Protein AF-A0A073B1Y8-F1 (afdb_monomer)

Nearest PDB structures (foldseek):
  7usb-assembly1_A  TM=4.438E-01  e=2.303E+00  unidentified human coronavirus
  2v42-assembly1_B  TM=2.911E-01  e=6.602E-01  Escherichia coli BL21(DE3)
  6ptv-assembly2_C  TM=2.992E-01  e=3.101E+00  Rickettsia rickettsii str. 'Sheila Smith'
  3x29-assembly1_A  TM=3.451E-01  e=6.721E+00  Mus musculus

Structure (mmCIF, N/CA/C/O backbone):
data_AF-A0A073B1Y8-F1
#
_entry.id   AF-A0A073B1Y8-F1
#
loop_
_atom_site.group_PDB
_atom_site.id
_atom_site.type_symbol
_atom_site.label_atom_id
_atom_site.label_alt_id
_atom_site.label_comp_id
_atom_site.label_asym_id
_atom_site.label_entity_id
_atom_site.label_seq_id
_atom_site.pdbx_PDB_ins_code
_atom_site.Cartn_x
_atom_site.Cartn_y
_atom_site.Cartn_z
_atom_site.occupancy
_atom_site.B_iso_or_equiv
_atom_site.auth_seq_id
_atom_site.auth_comp_id
_atom_site.auth_asym_id
_atom_site.auth_atom_id
_atom_site.pdbx_PDB_model_num
ATOM 1 N N . MET A 1 1 ? -9.601 15.817 -0.295 1.00 40.78 1 MET A N 1
ATOM 2 C CA . MET A 1 1 ? -9.797 14.439 0.207 1.00 40.78 1 MET A CA 1
ATOM 3 C C . MET A 1 1 ? -10.051 14.514 1.703 1.00 40.78 1 MET A C 1
ATOM 5 O O . MET A 1 1 ? -9.107 14.763 2.439 1.00 40.78 1 MET A O 1
ATOM 9 N N . ASN A 1 2 ? -11.305 14.369 2.141 1.00 38.00 2 ASN A N 1
ATOM 10 C CA . ASN A 1 2 ? -11.603 14.225 3.566 1.00 38.00 2 ASN A CA 1
ATOM 11 C C . ASN A 1 2 ? -11.191 12.808 3.968 1.00 38.00 2 ASN A C 1
ATOM 13 O O . ASN A 1 2 ? -11.681 11.836 3.384 1.00 38.00 2 ASN A O 1
ATOM 17 N N . LEU A 1 3 ? -10.233 12.693 4.888 1.00 44.06 3 LEU A N 1
ATOM 18 C CA . LEU A 1 3 ? -9.946 11.419 5.538 1.00 44.06 3 LEU A CA 1
ATOM 19 C C . LEU A 1 3 ? -11.230 10.942 6.234 1.00 44.06 3 LEU A C 1
ATOM 21 O O . LEU A 1 3 ? -11.983 11.776 6.745 1.00 44.06 3 LEU A O 1
ATOM 25 N N . PRO A 1 4 ? -11.515 9.630 6.254 1.00 45.62 4 PRO A N 1
ATOM 26 C CA . PRO A 1 4 ? -12.564 9.118 7.116 1.00 45.62 4 PRO A CA 1
ATOM 27 C C . PRO A 1 4 ? -12.260 9.563 8.550 1.00 45.62 4 PRO A C 1
ATOM 29 O O . PRO A 1 4 ? -11.145 9.362 9.032 1.00 45.62 4 PRO A O 1
ATOM 32 N N . THR A 1 5 ? -13.251 10.135 9.233 1.00 48.06 5 THR A N 1
ATOM 33 C CA . THR A 1 5 ? -13.193 10.587 10.636 1.00 48.06 5 THR A CA 1
ATOM 34 C C . THR A 1 5 ? -12.618 9.523 11.588 1.00 48.06 5 THR A C 1
ATOM 36 O O . THR A 1 5 ? -12.089 9.849 12.644 1.00 48.06 5 THR A O 1
ATOM 39 N N . SER A 1 6 ? -12.644 8.252 11.180 1.00 50.28 6 SER A N 1
ATOM 40 C CA . SER A 1 6 ? -12.064 7.102 11.875 1.00 50.28 6 SER A CA 1
ATOM 41 C C . SER A 1 6 ? -10.541 7.163 12.070 1.00 50.28 6 SER A C 1
ATOM 43 O O . SER A 1 6 ? -10.060 6.616 13.052 1.00 50.28 6 SER A O 1
ATOM 45 N N . ILE A 1 7 ? -9.776 7.847 11.204 1.00 52.19 7 ILE A N 1
ATOM 46 C CA . ILE A 1 7 ? -8.311 7.979 11.379 1.00 52.19 7 ILE A CA 1
ATOM 47 C C . ILE A 1 7 ? -7.966 9.054 12.419 1.00 52.19 7 ILE A C 1
ATOM 49 O O . ILE A 1 7 ? -6.989 8.915 13.146 1.00 52.19 7 ILE A O 1
ATOM 53 N N . ALA A 1 8 ? -8.793 10.096 12.553 1.00 50.09 8 ALA A N 1
ATOM 54 C CA . ALA A 1 8 ? -8.543 11.187 13.498 1.00 50.09 8 ALA A CA 1
ATOM 55 C C . ALA A 1 8 ? -8.573 10.728 14.968 1.00 50.09 8 ALA A C 1
ATOM 57 O O . ALA A 1 8 ? -7.912 11.322 15.808 1.00 50.09 8 ALA A O 1
ATOM 58 N N . ARG A 1 9 ? -9.291 9.639 15.277 1.00 53.00 9 ARG A N 1
ATOM 59 C CA . ARG A 1 9 ? -9.343 9.046 16.626 1.00 53.00 9 ARG A CA 1
ATOM 60 C C . ARG A 1 9 ? -8.094 8.258 17.016 1.00 53.00 9 ARG A C 1
ATOM 62 O O . ARG A 1 9 ? -8.016 7.789 18.145 1.00 53.00 9 ARG A O 1
ATOM 69 N N . LEU A 1 10 ? -7.158 8.083 16.089 1.00 53.22 10 LEU A N 1
ATOM 70 C CA . LEU A 1 10 ? -5.921 7.364 16.342 1.00 53.22 10 LEU A CA 1
ATOM 71 C C . LEU A 1 10 ? -4.815 8.321 16.836 1.00 53.22 10 LEU A C 1
ATOM 73 O O . LEU A 1 10 ? -3.928 7.873 17.530 1.00 53.22 10 LEU A O 1
ATOM 77 N N . ALA A 1 11 ? -4.860 9.629 16.579 1.00 56.31 11 ALA A N 1
ATOM 78 C CA . ALA A 1 11 ? -3.706 10.514 16.788 1.00 56.31 11 ALA 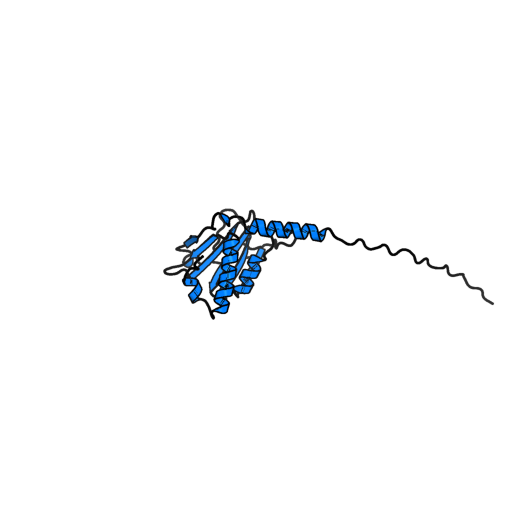A CA 1
ATOM 79 C C . ALA A 1 11 ? -3.294 10.775 18.263 1.00 56.31 11 ALA A C 1
ATOM 81 O O . ALA A 1 11 ? -4.168 11.046 19.089 1.00 56.31 11 ALA A O 1
ATOM 82 N N . PRO A 1 12 ? -1.979 10.790 18.577 1.00 56.22 12 PRO A N 1
ATOM 83 C CA . PRO A 1 12 ? -1.450 11.232 19.869 1.00 56.22 12 PRO A CA 1
ATOM 84 C C . PRO A 1 12 ? -1.328 12.770 20.006 1.00 56.22 12 PRO A C 1
ATOM 86 O O . PRO A 1 12 ? -1.436 13.263 21.127 1.00 56.22 12 PRO A O 1
ATOM 89 N N . ASP A 1 13 ? -1.169 13.527 18.904 1.00 65.38 13 ASP A N 1
ATOM 90 C CA . ASP A 1 13 ? -1.211 15.005 18.842 1.00 65.38 13 ASP A CA 1
ATOM 91 C C . ASP A 1 13 ? -1.537 15.555 17.418 1.00 65.38 13 ASP A C 1
ATOM 93 O O . ASP A 1 13 ? -1.618 14.803 16.438 1.00 65.38 13 ASP A O 1
ATOM 97 N N . ASP A 1 14 ? -1.776 16.873 17.300 1.00 68.38 14 ASP A N 1
ATOM 98 C CA . ASP A 1 14 ? -2.214 17.552 16.058 1.00 68.38 14 ASP A CA 1
ATOM 99 C C . ASP A 1 14 ? -1.130 17.612 14.957 1.00 68.38 14 ASP A C 1
ATOM 101 O O . ASP A 1 14 ? -1.442 17.619 13.756 1.00 68.38 14 ASP A O 1
ATOM 105 N N . GLU A 1 15 ? 0.150 17.647 15.337 1.00 72.50 15 GLU A N 1
ATOM 106 C CA . GLU A 1 15 ? 1.273 17.707 14.393 1.00 72.50 15 GLU A CA 1
ATOM 107 C C . GLU A 1 15 ? 1.480 16.351 13.710 1.00 72.50 15 GLU A C 1
ATOM 109 O O . GLU A 1 15 ? 1.534 16.277 12.475 1.00 72.50 15 GLU A O 1
ATOM 114 N N . TRP A 1 16 ? 1.469 15.263 14.489 1.00 72.94 16 TRP A N 1
ATOM 115 C CA . TRP A 1 16 ? 1.485 13.900 13.966 1.00 72.94 16 TRP A CA 1
ATOM 116 C C . TRP A 1 16 ? 0.342 13.673 12.976 1.00 72.94 16 TRP A C 1
ATOM 118 O O . TRP A 1 16 ? 0.550 13.166 11.865 1.00 72.94 16 TRP A O 1
ATOM 128 N N . LEU A 1 17 ? -0.871 14.111 13.340 1.00 77.06 17 LEU A N 1
ATOM 129 C CA . LEU A 1 17 ? -2.049 13.952 12.494 1.00 77.06 17 LEU A CA 1
ATOM 130 C C . LEU A 1 17 ? -1.867 14.679 11.1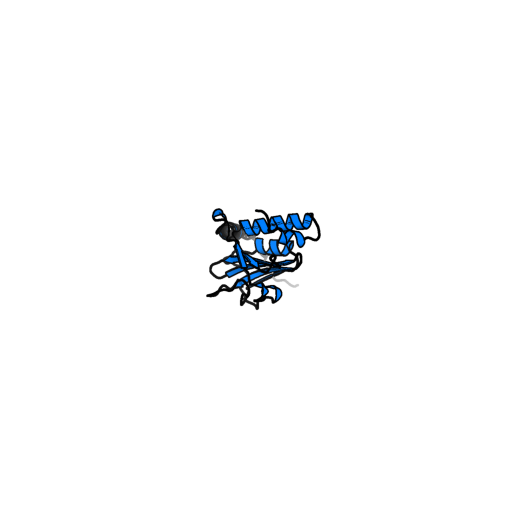58 1.00 77.06 17 LEU A C 1
ATOM 132 O O . LEU A 1 17 ? -2.249 14.142 10.116 1.00 77.06 17 LEU A O 1
ATOM 136 N N . THR A 1 18 ? -1.246 15.858 11.161 1.00 84.44 18 THR A N 1
ATOM 137 C CA . THR A 1 18 ? -0.977 16.647 9.952 1.00 84.44 18 THR A CA 1
ATOM 138 C C . THR A 1 18 ? 0.032 15.958 9.030 1.00 84.44 18 THR A C 1
ATOM 140 O O . THR A 1 18 ? -0.209 15.848 7.817 1.00 84.44 18 THR A O 1
ATOM 143 N N . THR A 1 19 ? 1.127 15.434 9.582 1.00 88.06 19 THR A N 1
ATOM 144 C CA . THR A 1 19 ? 2.177 14.752 8.810 1.00 88.06 19 THR A CA 1
ATOM 145 C C . THR A 1 19 ? 1.674 13.445 8.205 1.00 88.06 19 THR A C 1
ATOM 147 O O . THR A 1 19 ? 1.757 13.248 6.989 1.00 88.06 19 THR A O 1
ATOM 150 N N . VAL A 1 20 ? 1.050 12.581 9.008 1.00 87.94 20 VAL A N 1
ATOM 151 C CA . VAL A 1 20 ? 0.493 11.303 8.535 1.00 87.94 20 VAL A CA 1
ATOM 152 C C . VAL A 1 20 ? -0.628 11.527 7.519 1.00 87.94 20 VAL A C 1
ATOM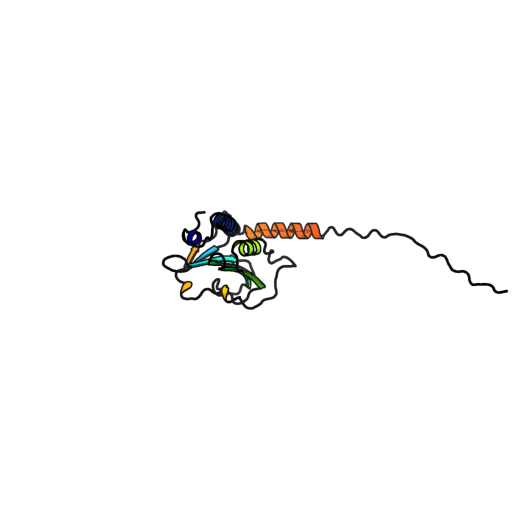 154 O O . VAL A 1 20 ? -0.689 10.838 6.499 1.00 87.94 20 VAL A O 1
ATOM 157 N N . THR A 1 21 ? -1.473 12.540 7.726 1.00 89.50 21 THR A N 1
ATOM 158 C CA . THR A 1 21 ? -2.503 12.941 6.753 1.00 89.50 21 THR A CA 1
ATOM 159 C C . THR A 1 21 ? -1.899 13.335 5.409 1.00 89.50 21 THR A C 1
ATOM 161 O O . THR A 1 21 ? -2.438 12.987 4.354 1.00 89.50 21 THR A O 1
ATOM 164 N N . THR A 1 22 ? -0.786 14.066 5.431 1.00 93.69 22 THR A N 1
ATOM 165 C CA . THR A 1 22 ? -0.088 14.493 4.216 1.00 93.69 22 THR A CA 1
ATOM 166 C C . THR A 1 22 ? 0.494 13.294 3.475 1.00 93.69 22 THR A C 1
ATOM 168 O O . THR A 1 22 ? 0.216 13.125 2.289 1.00 93.69 22 THR A O 1
ATOM 171 N N . LEU A 1 23 ? 1.173 12.392 4.183 1.00 95.88 23 LEU A N 1
ATOM 172 C CA . LEU A 1 23 ? 1.738 11.172 3.602 1.00 95.88 23 LEU A CA 1
ATOM 173 C C . LEU A 1 23 ? 0.658 10.226 3.049 1.00 95.88 23 LEU A C 1
ATOM 175 O O . LEU A 1 23 ? 0.801 9.684 1.956 1.00 95.88 23 LEU A O 1
ATOM 179 N N . LEU A 1 24 ? -0.478 10.069 3.732 1.00 94.19 24 LEU A N 1
ATOM 180 C CA . LEU A 1 24 ? -1.606 9.286 3.210 1.00 94.19 24 LEU A CA 1
ATOM 181 C C . LEU A 1 24 ? -2.214 9.903 1.946 1.00 94.19 24 LEU A C 1
ATOM 183 O O . LEU A 1 24 ? -2.662 9.182 1.051 1.00 94.19 24 LEU A O 1
ATOM 187 N N . ARG A 1 25 ? -2.219 11.237 1.843 1.00 94.62 25 ARG A N 1
ATOM 188 C CA . ARG A 1 25 ? -2.627 11.929 0.617 1.00 94.62 25 ARG A CA 1
ATOM 189 C C . ARG A 1 25 ? -1.643 11.661 -0.518 1.00 94.62 25 ARG A C 1
ATOM 191 O O . ARG A 1 25 ? -2.085 11.510 -1.653 1.00 94.62 25 ARG A O 1
ATOM 198 N N . GLU A 1 26 ? -0.348 11.567 -0.232 1.00 97.12 26 GLU A N 1
ATOM 199 C CA . GLU A 1 26 ? 0.664 11.157 -1.212 1.00 97.12 26 G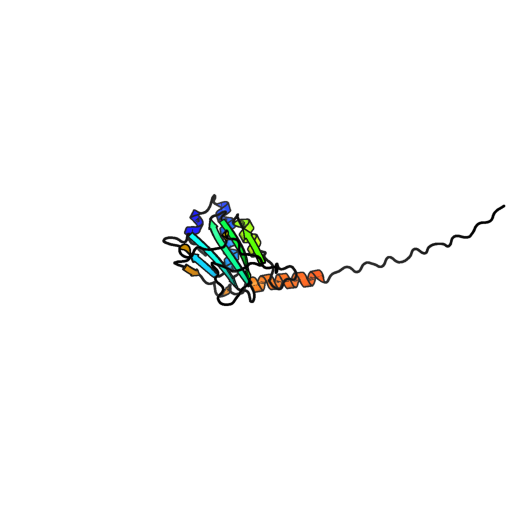LU A CA 1
ATOM 200 C C . GLU A 1 26 ? 0.456 9.713 -1.675 1.00 97.12 26 GLU A C 1
ATOM 202 O O . GLU A 1 26 ? 0.418 9.477 -2.879 1.00 97.12 26 GLU A O 1
ATOM 207 N N . VAL A 1 27 ? 0.186 8.774 -0.762 1.00 97.25 27 VAL A N 1
ATOM 208 C CA . VAL A 1 27 ? -0.177 7.387 -1.115 1.00 97.25 27 VAL A CA 1
ATOM 209 C C . VAL A 1 27 ? -1.404 7.362 -2.031 1.00 97.25 27 VAL A C 1
ATOM 211 O O . VAL A 1 27 ? -1.429 6.671 -3.048 1.00 97.25 27 VAL A O 1
ATOM 214 N N . ALA A 1 28 ? -2.425 8.161 -1.730 1.00 96.06 28 ALA A N 1
ATOM 215 C CA . ALA A 1 28 ? -3.597 8.247 -2.590 1.00 96.06 28 ALA A CA 1
ATOM 216 C C . ALA A 1 28 ? -3.300 8.919 -3.947 1.00 96.06 28 ALA A C 1
ATOM 218 O O . ALA A 1 28 ? -3.838 8.501 -4.973 1.00 96.06 28 ALA A O 1
ATOM 219 N N . ASN A 1 29 ? -2.417 9.922 -3.976 1.00 96.44 29 ASN A N 1
ATOM 220 C CA . ASN A 1 29 ? -1.948 10.565 -5.206 1.00 96.44 29 ASN A CA 1
ATOM 221 C C . ASN A 1 29 ? -1.112 9.626 -6.086 1.00 96.44 29 ASN A C 1
ATOM 223 O O . ASN A 1 29 ? -1.141 9.776 -7.306 1.00 96.44 29 ASN A O 1
ATOM 227 N N . ASP A 1 30 ? -0.417 8.663 -5.483 1.00 96.81 30 ASP A N 1
ATOM 228 C CA . ASP A 1 30 ? 0.311 7.595 -6.170 1.00 96.81 30 ASP A CA 1
ATOM 229 C C . ASP A 1 30 ? -0.639 6.578 -6.843 1.00 96.81 30 ASP A C 1
ATOM 231 O O . ASP A 1 30 ? -0.205 5.782 -7.674 1.00 96.81 30 ASP A O 1
ATOM 235 N N . GLY A 1 31 ? -1.945 6.634 -6.549 1.00 97.12 31 GLY A N 1
ATOM 236 C CA . GLY A 1 31 ? -2.968 5.824 -7.212 1.00 97.12 31 GLY A CA 1
ATOM 237 C C . GLY A 1 31 ? -3.304 4.518 -6.493 1.00 97.12 31 GLY A C 1
ATOM 238 O O . GLY A 1 31 ? -3.781 3.578 -7.127 1.00 97.12 31 GLY A O 1
ATOM 239 N N . PHE A 1 32 ? -3.072 4.438 -5.182 1.00 98.12 32 PHE A N 1
ATOM 240 C CA . PHE A 1 32 ? -3.465 3.275 -4.387 1.00 98.12 32 PHE A CA 1
ATOM 241 C C . PHE A 1 32 ? -4.993 3.127 -4.294 1.00 98.12 32 PHE A C 1
ATOM 243 O O . PHE A 1 32 ? -5.736 4.102 -4.165 1.00 98.12 32 PHE A O 1
ATOM 250 N N . THR A 1 33 ? -5.450 1.875 -4.287 1.00 97.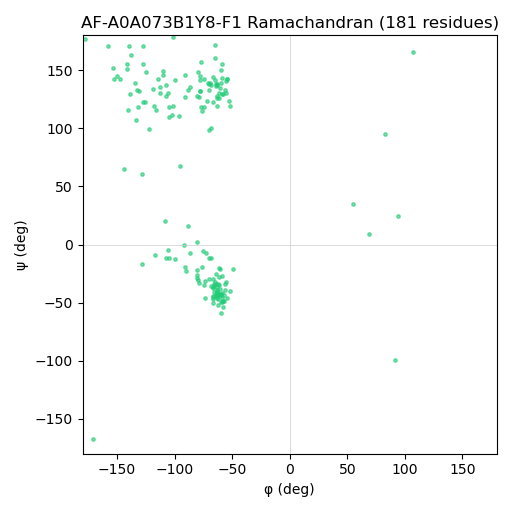38 33 THR A N 1
ATOM 251 C CA . THR A 1 33 ? -6.819 1.500 -3.905 1.00 97.38 33 THR A CA 1
ATOM 252 C C . THR A 1 33 ? -6.886 1.297 -2.398 1.00 97.38 33 THR A C 1
ATOM 254 O O . THR A 1 33 ? -6.024 0.625 -1.841 1.00 97.38 33 THR A O 1
ATOM 257 N N . PHE A 1 34 ? -7.914 1.825 -1.734 1.00 96.06 34 PHE A N 1
ATOM 258 C CA . PHE A 1 34 ? -8.103 1.679 -0.289 1.00 96.06 34 PHE A CA 1
ATOM 259 C C . PHE A 1 34 ? -9.249 0.719 0.040 1.00 96.06 34 PHE A C 1
ATOM 261 O O . PHE A 1 34 ? -10.335 0.807 -0.530 1.00 96.06 34 PHE A O 1
ATOM 268 N N . HIS A 1 35 ? -9.020 -0.145 1.021 1.00 95.12 35 HIS A N 1
ATOM 269 C CA . HIS A 1 35 ? -9.967 -1.092 1.594 1.00 95.12 35 HIS A CA 1
ATOM 270 C C . HIS A 1 35 ? -10.172 -0.704 3.057 1.00 95.12 35 HIS A C 1
ATOM 272 O O . HIS A 1 35 ? -9.231 -0.724 3.848 1.00 95.12 35 HIS A O 1
ATOM 278 N N . LEU A 1 36 ? -11.388 -0.305 3.412 1.00 93.06 36 LEU A N 1
ATOM 279 C CA . LEU A 1 36 ? -11.760 0.041 4.781 1.00 93.06 36 LEU A CA 1
ATOM 280 C C . LEU A 1 36 ? -12.542 -1.133 5.371 1.00 93.06 36 LEU A C 1
ATOM 282 O O . LEU A 1 36 ? -13.661 -1.394 4.918 1.00 93.06 36 LEU A O 1
ATOM 286 N N . CYS A 1 37 ? -11.957 -1.823 6.347 1.00 90.62 37 CYS A N 1
ATOM 287 C CA . CYS A 1 37 ? -12.494 -3.058 6.918 1.00 90.62 37 CYS A CA 1
ATOM 288 C C . CYS A 1 37 ? -12.988 -2.852 8.359 1.00 90.62 37 CYS A C 1
ATOM 290 O O . CYS A 1 37 ? -12.405 -2.073 9.119 1.00 90.62 37 CYS A O 1
ATOM 292 N N . GLY A 1 38 ? -14.046 -3.571 8.736 1.00 84.25 38 GLY A N 1
ATOM 293 C CA . GLY A 1 38 ? -14.640 -3.549 10.079 1.00 84.25 38 GLY A CA 1
ATOM 294 C C . GLY A 1 38 ? -15.992 -2.826 10.176 1.00 84.25 38 GLY A C 1
ATOM 295 O O . GLY A 1 38 ? -16.421 -2.118 9.259 1.00 84.25 38 GLY A O 1
ATOM 296 N N . LYS A 1 39 ? -16.694 -3.050 11.295 1.00 75.88 39 LYS A N 1
ATOM 297 C CA . LYS A 1 39 ? -18.015 -2.483 11.638 1.00 75.88 39 LYS A CA 1
ATOM 298 C C . LYS A 1 39 ? -18.080 -2.123 13.130 1.00 75.88 39 LYS A C 1
ATOM 300 O O . LYS A 1 39 ? -17.479 -2.840 13.923 1.00 75.88 39 LYS A O 1
ATOM 305 N N . PRO A 1 40 ? -18.878 -1.106 13.529 1.00 69.75 40 PRO A N 1
ATOM 306 C CA . PRO A 1 40 ? -19.643 -0.173 12.683 1.00 69.75 40 PRO A CA 1
ATOM 307 C C . PRO A 1 40 ? -18.774 0.919 12.031 1.00 69.75 40 PRO A C 1
ATOM 309 O O . PRO A 1 40 ? -19.162 1.485 11.008 1.00 69.75 40 PRO A O 1
ATOM 312 N N . GLU A 1 41 ? -17.580 1.162 12.572 1.00 71.12 41 GLU A N 1
ATOM 313 C CA . GLU A 1 41 ? -16.541 2.027 12.006 1.00 71.12 41 GLU A CA 1
ATOM 314 C C . GLU A 1 41 ? -15.358 1.167 11.512 1.00 71.12 41 GLU A C 1
ATOM 316 O O . GLU A 1 41 ? -15.123 0.094 12.072 1.00 71.12 41 GLU A O 1
ATOM 321 N N . PRO A 1 42 ? -14.620 1.581 10.462 1.00 72.62 42 PRO A N 1
ATOM 322 C CA . PRO A 1 42 ? -13.441 0.851 10.014 1.00 72.62 42 PRO A CA 1
ATOM 323 C C . PRO A 1 42 ? -12.363 0.830 11.094 1.00 72.62 42 PRO A C 1
ATOM 325 O O . PRO A 1 42 ? -11.957 1.888 11.571 1.00 72.62 42 PRO A O 1
ATOM 328 N N . VAL A 1 43 ? -11.875 -0.364 11.417 1.00 82.44 43 VAL A N 1
ATOM 329 C CA . VAL A 1 43 ? -10.764 -0.583 12.360 1.00 82.44 43 VAL A CA 1
ATOM 330 C C . VAL A 1 43 ? -9.464 -0.945 11.641 1.00 82.44 43 VAL A C 1
ATOM 332 O O . VAL A 1 43 ? -8.396 -0.921 12.243 1.00 82.44 43 VAL A O 1
ATOM 335 N N . VAL A 1 44 ? -9.543 -1.256 10.341 1.00 87.38 44 VAL A N 1
ATOM 336 C CA . VAL A 1 44 ? -8.379 -1.517 9.489 1.00 87.38 44 VAL A CA 1
ATOM 337 C C . VAL A 1 44 ? -8.511 -0.750 8.184 1.00 87.38 44 VAL A C 1
ATOM 339 O O . VAL A 1 44 ? -9.546 -0.803 7.514 1.00 87.38 44 VAL A O 1
ATOM 342 N N . LEU A 1 45 ? -7.433 -0.084 7.791 1.00 93.38 45 LEU A N 1
ATOM 343 C CA . LEU A 1 45 ? -7.238 0.414 6.438 1.00 93.38 45 LEU A CA 1
ATOM 344 C C . LEU A 1 45 ? -6.172 -0.440 5.756 1.00 93.38 45 LEU A C 1
ATOM 346 O O . LEU A 1 45 ? -5.075 -0.582 6.289 1.00 93.38 45 LEU A O 1
ATOM 350 N N . VAL A 1 46 ? -6.481 -0.965 4.569 1.00 97.06 46 VAL A N 1
ATOM 351 C CA . VAL A 1 46 ? -5.496 -1.590 3.678 1.00 97.06 46 VAL A CA 1
ATOM 352 C C . VAL A 1 46 ? -5.425 -0.819 2.365 1.00 97.06 46 VAL A C 1
ATOM 354 O O . VAL A 1 46 ? -6.421 -0.729 1.651 1.00 97.06 46 VAL A O 1
ATOM 357 N N . ALA A 1 47 ? -4.264 -0.272 2.017 1.00 98.00 47 ALA A N 1
ATOM 358 C CA . ALA A 1 47 ? -4.020 0.310 0.701 1.00 98.00 47 ALA A CA 1
ATOM 359 C C . ALA A 1 47 ? -3.258 -0.687 -0.179 1.00 98.00 47 ALA A C 1
ATOM 361 O O . ALA A 1 47 ? -2.370 -1.377 0.314 1.00 98.00 47 ALA A O 1
ATOM 362 N N . SER A 1 48 ? -3.580 -0.752 -1.471 1.00 98.38 48 SER A N 1
ATOM 363 C CA . SER A 1 48 ? -2.884 -1.606 -2.437 1.00 98.38 48 SER A CA 1
ATOM 364 C C . SER A 1 48 ? -2.561 -0.879 -3.738 1.00 98.38 48 SER A C 1
ATOM 366 O O . SER A 1 48 ? -3.429 -0.196 -4.294 1.00 98.38 48 SER A O 1
ATOM 368 N N . TYR A 1 49 ? -1.368 -1.114 -4.273 1.00 98.44 49 TYR A N 1
ATOM 369 C CA . TYR A 1 49 ? -0.972 -0.729 -5.622 1.00 98.44 49 TYR A CA 1
ATOM 370 C C . TYR A 1 49 ? -0.455 -1.955 -6.371 1.00 98.44 49 TYR A C 1
ATOM 372 O O . TYR A 1 49 ? 0.475 -2.622 -5.919 1.00 98.44 49 TYR A O 1
ATOM 380 N N . TYR A 1 50 ? -1.075 -2.262 -7.506 1.00 97.38 50 TYR A N 1
ATOM 381 C CA . TYR A 1 50 ? -0.736 -3.435 -8.303 1.00 97.38 50 TYR A CA 1
ATOM 382 C C . TYR A 1 50 ? 0.331 -3.087 -9.336 1.00 97.38 50 TYR A C 1
ATOM 384 O O . TYR A 1 50 ? 0.157 -2.173 -10.138 1.00 97.38 50 TYR A O 1
ATOM 392 N N . TRP A 1 51 ? 1.400 -3.871 -9.322 1.00 96.69 51 TRP A N 1
ATOM 393 C CA . TRP A 1 51 ? 2.372 -4.002 -10.399 1.00 96.69 51 TRP A CA 1
ATOM 394 C C . TRP A 1 51 ? 2.088 -5.297 -11.176 1.00 96.69 51 TRP A C 1
ATOM 396 O O . TRP A 1 51 ? 1.199 -6.076 -10.808 1.00 96.69 51 TRP A O 1
ATOM 406 N N . ASP A 1 52 ? 2.869 -5.569 -12.220 1.00 94.38 52 ASP A N 1
ATOM 407 C CA . ASP A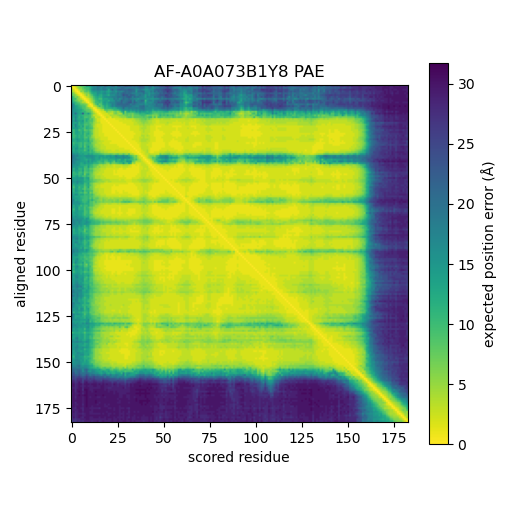 1 52 ? 2.734 -6.805 -13.001 1.00 94.38 52 ASP A CA 1
ATOM 408 C C . ASP A 1 52 ? 3.016 -8.051 -12.148 1.00 94.38 52 ASP A C 1
ATOM 410 O O . ASP A 1 52 ? 2.155 -8.923 -12.037 1.00 94.38 52 ASP A O 1
ATOM 414 N N . SER A 1 53 ? 4.162 -8.084 -11.456 1.00 95.75 53 SER A N 1
ATOM 415 C CA . SER A 1 53 ? 4.603 -9.233 -10.637 1.00 95.75 53 SER A CA 1
ATOM 416 C C . SER A 1 53 ? 4.482 -9.022 -9.124 1.00 95.75 53 SER A C 1
ATOM 418 O O . SER A 1 53 ? 4.722 -9.943 -8.343 1.00 95.75 53 SER A O 1
ATOM 420 N N . TYR A 1 54 ? 4.092 -7.824 -8.685 1.00 98.25 54 TYR A N 1
ATOM 421 C CA . TYR A 1 54 ? 4.074 -7.451 -7.270 1.00 98.25 54 TYR A CA 1
ATOM 422 C C . TYR A 1 54 ? 2.821 -6.669 -6.884 1.00 98.25 54 TYR A C 1
ATOM 424 O O . TYR A 1 54 ? 2.124 -6.110 -7.729 1.00 98.25 54 TYR A O 1
ATOM 432 N N . VAL A 1 55 ? 2.553 -6.594 -5.583 1.00 98.44 55 VAL A N 1
ATOM 433 C CA . VAL A 1 55 ? 1.560 -5.683 -5.008 1.00 98.44 55 VAL A CA 1
ATOM 434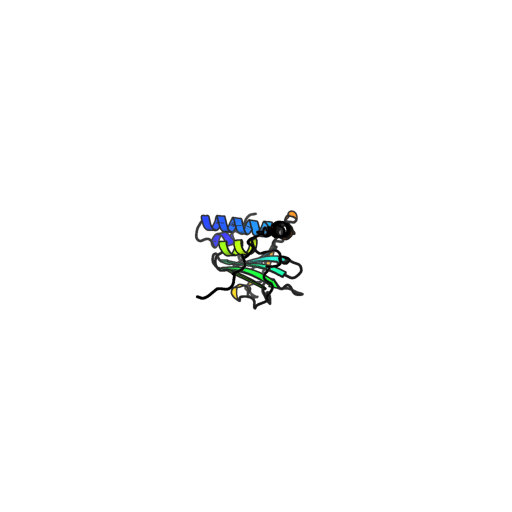 C C . VAL A 1 55 ? 2.194 -4.956 -3.829 1.00 98.44 55 VAL A C 1
ATOM 436 O O . VAL A 1 55 ? 2.595 -5.590 -2.854 1.00 98.44 55 VAL A O 1
ATOM 439 N N . ASP A 1 56 ? 2.282 -3.631 -3.911 1.00 98.62 56 ASP A N 1
ATOM 440 C CA . ASP A 1 56 ? 2.661 -2.805 -2.765 1.00 98.62 56 ASP A CA 1
ATOM 441 C C . ASP A 1 56 ? 1.432 -2.664 -1.866 1.00 98.62 56 ASP A C 1
ATOM 443 O O . ASP A 1 56 ? 0.359 -2.273 -2.332 1.00 98.62 56 ASP A O 1
ATOM 447 N N . LEU A 1 57 ? 1.576 -2.986 -0.586 1.00 98.56 57 LEU A N 1
ATOM 448 C CA . LEU A 1 57 ? 0.499 -2.952 0.391 1.00 98.56 57 LEU A CA 1
ATOM 449 C C . LEU A 1 57 ? 0.878 -2.082 1.587 1.00 98.56 57 LEU A C 1
ATOM 451 O O . LEU A 1 57 ? 2.036 -2.026 1.992 1.00 98.56 57 LEU A O 1
ATOM 455 N N . LEU A 1 58 ? -0.131 -1.458 2.181 1.00 98.31 58 LEU A N 1
ATOM 456 C CA . LEU A 1 58 ? -0.065 -0.744 3.452 1.00 98.31 58 LEU A CA 1
ATOM 457 C C . LEU A 1 58 ? -1.227 -1.220 4.314 1.00 98.31 58 LEU A C 1
ATOM 459 O O . LEU A 1 58 ? -2.354 -1.209 3.835 1.00 98.31 58 LEU A O 1
ATOM 463 N N . LYS A 1 59 ? -0.988 -1.568 5.573 1.00 97.31 59 LYS A N 1
ATOM 464 C CA . LYS A 1 59 ? -2.014 -1.825 6.584 1.00 97.31 59 LYS A CA 1
ATOM 465 C C . LYS A 1 59 ? -1.853 -0.826 7.726 1.00 97.31 59 LYS A C 1
ATOM 467 O O . LYS A 1 59 ? -0.742 -0.633 8.208 1.00 97.31 59 LYS A O 1
ATOM 472 N N . ILE A 1 60 ? -2.957 -0.227 8.162 1.00 93.94 60 ILE A N 1
ATOM 473 C CA . ILE A 1 60 ? -3.037 0.647 9.339 1.00 93.94 60 ILE A CA 1
ATOM 474 C C . ILE A 1 60 ? -4.153 0.132 10.249 1.00 93.94 60 ILE A C 1
ATOM 476 O O . ILE A 1 60 ? -5.303 0.038 9.813 1.00 93.94 60 ILE A O 1
ATOM 480 N N . THR A 1 61 ? -3.816 -0.175 11.501 1.00 90.62 61 THR A N 1
ATOM 481 C CA . THR A 1 61 ? -4.772 -0.480 12.590 1.00 90.62 61 THR A CA 1
ATOM 482 C C . THR A 1 61 ? -4.696 0.522 13.744 1.00 90.62 61 THR A C 1
ATOM 484 O O . THR A 1 61 ? -5.547 0.514 14.627 1.00 90.62 61 THR A O 1
ATOM 487 N N . GLY A 1 62 ? -3.692 1.399 13.732 1.00 84.44 62 GLY A N 1
ATOM 488 C CA . GLY A 1 62 ? -3.404 2.381 14.771 1.00 84.44 62 GLY A CA 1
ATOM 489 C C . GLY A 1 62 ? -2.208 3.260 14.385 1.00 84.44 62 GLY A C 1
ATOM 490 O O . GLY A 1 62 ? -1.600 3.014 13.342 1.00 84.44 62 GLY A O 1
ATOM 491 N N . PRO A 1 63 ? -1.853 4.264 15.203 1.00 75.75 63 PRO A N 1
ATOM 492 C CA . PRO A 1 63 ? -0.740 5.193 14.943 1.00 75.75 63 PRO A CA 1
ATOM 493 C C . PRO A 1 63 ? 0.610 4.506 14.818 1.00 75.75 63 PRO A C 1
ATOM 495 O O . PRO A 1 63 ? 1.367 4.781 13.891 1.00 75.75 63 PRO A O 1
ATOM 498 N N . ASP A 1 64 ? 0.841 3.558 15.719 1.00 81.00 64 ASP A N 1
ATOM 499 C CA . ASP A 1 64 ? 2.084 2.791 15.828 1.00 81.00 64 ASP A CA 1
ATOM 500 C C . ASP A 1 64 ? 1.863 1.343 15.373 1.00 81.00 64 ASP A C 1
ATOM 502 O O . ASP A 1 64 ? 2.571 0.409 15.743 1.00 81.00 64 ASP A O 1
ATOM 506 N N . GLN A 1 65 ? 0.800 1.136 14.594 1.00 90.38 65 GLN A N 1
ATOM 507 C CA . GLN A 1 65 ? 0.442 -0.154 14.026 1.00 90.38 65 GLN A CA 1
ATOM 508 C C . GLN A 1 65 ? 0.238 0.004 12.528 1.00 90.38 65 GLN A C 1
ATOM 510 O O . GLN A 1 65 ? -0.849 -0.210 11.976 1.00 90.38 65 GLN A O 1
ATOM 515 N N . VAL A 1 66 ? 1.319 0.432 11.885 1.00 94.94 66 VAL A N 1
ATOM 516 C CA . VAL A 1 66 ? 1.410 0.573 10.442 1.00 94.94 66 VAL A CA 1
ATOM 517 C C . VAL A 1 66 ? 2.399 -0.451 9.911 1.00 94.94 66 VAL A C 1
ATOM 519 O O . VAL A 1 66 ? 3.458 -0.688 10.484 1.00 94.94 66 VAL A O 1
ATOM 522 N N . THR A 1 67 ? 2.050 -1.127 8.827 1.00 98.00 67 THR A N 1
ATOM 523 C CA . THR A 1 67 ? 2.946 -2.069 8.151 1.00 98.00 67 THR A CA 1
ATOM 524 C C . THR A 1 67 ? 2.800 -1.891 6.655 1.00 98.00 67 THR A C 1
ATOM 526 O O . THR A 1 67 ? 1.690 -1.897 6.133 1.00 98.00 67 THR A O 1
ATOM 529 N N . ALA A 1 68 ? 3.917 -1.740 5.961 1.00 98.50 68 ALA A N 1
ATOM 530 C CA . ALA A 1 68 ? 3.989 -1.728 4.517 1.00 98.50 68 ALA A CA 1
ATOM 531 C C . ALA A 1 68 ? 4.772 -2.947 4.033 1.00 98.50 68 ALA A C 1
ATOM 533 O O . ALA A 1 68 ? 5.757 -3.351 4.650 1.00 98.50 68 ALA A O 1
ATOM 534 N N . VAL A 1 69 ? 4.338 -3.535 2.923 1.00 98.69 69 VAL A N 1
ATOM 535 C CA . VAL A 1 69 ? 5.027 -4.666 2.297 1.00 98.69 69 VAL A CA 1
ATOM 536 C C . VAL A 1 69 ? 5.002 -4.549 0.779 1.00 98.69 69 VAL A C 1
ATOM 538 O O . VAL A 1 69 ? 4.085 -3.957 0.213 1.00 98.69 69 VAL A O 1
ATOM 541 N N . ARG A 1 70 ? 5.969 -5.179 0.110 1.00 98.69 70 ARG A N 1
ATOM 542 C CA . ARG A 1 70 ? 5.844 -5.563 -1.300 1.00 98.69 70 ARG A CA 1
ATOM 543 C C . ARG A 1 70 ? 5.613 -7.059 -1.360 1.00 98.69 70 ARG A C 1
ATOM 545 O O . ARG A 1 70 ? 6.505 -7.843 -1.045 1.00 98.69 70 ARG A O 1
ATOM 552 N N . ALA A 1 71 ? 4.406 -7.448 -1.739 1.00 98.50 71 ALA A N 1
ATOM 553 C CA . ALA A 1 71 ? 3.999 -8.835 -1.863 1.00 98.50 71 ALA A CA 1
ATOM 554 C C . ALA A 1 71 ? 4.253 -9.366 -3.275 1.00 98.50 71 ALA A C 1
ATOM 556 O O . ALA A 1 71 ? 4.079 -8.642 -4.255 1.00 98.50 71 ALA A O 1
ATOM 557 N N . VAL A 1 72 ? 4.612 -10.646 -3.382 1.00 98.00 72 VAL A N 1
ATOM 558 C CA . VAL A 1 72 ? 4.678 -11.343 -4.675 1.00 98.00 72 VAL A CA 1
ATOM 559 C C . VAL A 1 72 ? 3.254 -11.566 -5.173 1.00 98.00 72 VAL A C 1
ATOM 561 O O . VAL A 1 72 ? 2.438 -12.186 -4.482 1.00 98.00 72 VAL A O 1
ATOM 564 N N . ARG A 1 73 ? 2.943 -11.072 -6.372 1.00 96.25 73 ARG A N 1
ATOM 565 C CA . ARG A 1 73 ? 1.623 -11.245 -6.978 1.00 96.25 73 ARG A CA 1
ATOM 566 C C . ARG A 1 73 ? 1.510 -12.653 -7.556 1.00 96.25 73 ARG A C 1
ATOM 568 O O . ARG A 1 73 ? 2.387 -13.124 -8.270 1.00 96.25 73 ARG A O 1
ATOM 575 N N . ARG A 1 74 ? 0.400 -13.321 -7.252 1.00 92.56 74 ARG A N 1
ATOM 576 C CA . ARG A 1 74 ? -0.001 -14.605 -7.844 1.00 92.56 74 ARG A CA 1
ATOM 577 C C . ARG A 1 74 ? -1.422 -14.483 -8.384 1.00 92.56 74 ARG A C 1
ATOM 579 O O . ARG A 1 74 ? -2.103 -13.487 -8.125 1.00 92.56 74 ARG A O 1
ATOM 586 N N . GLU A 1 75 ? -1.877 -15.486 -9.122 1.00 90.31 75 GLU A N 1
ATOM 587 C CA . GLU A 1 75 ? -3.294 -15.602 -9.466 1.00 90.31 75 GLU A CA 1
ATOM 588 C C . GLU A 1 75 ? -4.156 -15.583 -8.193 1.00 90.31 75 GLU A C 1
ATOM 590 O O . GLU A 1 75 ? -3.756 -16.113 -7.156 1.00 90.31 75 GLU A O 1
ATOM 595 N N . ASN A 1 76 ? -5.329 -14.943 -8.258 1.00 89.88 76 ASN A N 1
ATOM 596 C CA . ASN A 1 76 ? -6.258 -14.801 -7.127 1.00 89.88 76 ASN A CA 1
ATOM 597 C C . ASN A 1 76 ? -5.639 -14.164 -5.865 1.00 89.88 76 ASN A C 1
ATOM 599 O O . ASN A 1 76 ? -5.987 -14.521 -4.741 1.00 89.88 76 ASN A O 1
ATOM 603 N N . PHE A 1 77 ? -4.716 -13.214 -6.049 1.00 95.00 77 PHE A N 1
ATOM 604 C CA . PHE A 1 77 ? -4.042 -12.520 -4.953 1.00 95.00 77 PHE A CA 1
ATOM 605 C C . PHE A 1 77 ? -5.024 -11.912 -3.935 1.00 95.00 77 PHE A C 1
ATOM 607 O O . PHE A 1 77 ? -5.846 -11.061 -4.283 1.00 95.00 77 PHE A O 1
ATOM 614 N N . ASN A 1 78 ? -4.881 -12.296 -2.664 1.00 95.25 78 ASN A N 1
ATOM 615 C CA . ASN A 1 78 ? -5.647 -11.743 -1.551 1.00 95.25 78 ASN A CA 1
ATOM 616 C C . ASN A 1 78 ? -4.852 -10.634 -0.842 1.00 95.25 78 ASN A C 1
ATOM 618 O O . ASN A 1 78 ? -3.883 -10.913 -0.136 1.00 95.25 78 ASN A O 1
ATOM 622 N N . VAL A 1 79 ? -5.300 -9.380 -0.971 1.00 96.50 79 VAL A N 1
ATOM 623 C CA . VAL A 1 79 ? -4.670 -8.205 -0.330 1.00 96.50 79 VAL A CA 1
ATOM 624 C C . VAL A 1 79 ? -4.658 -8.264 1.202 1.00 96.50 79 VAL A C 1
ATOM 626 O O . VAL A 1 79 ? -3.856 -7.579 1.830 1.00 96.50 79 VAL A O 1
ATOM 629 N N . PHE A 1 80 ? -5.526 -9.076 1.809 1.00 96.88 80 PHE A N 1
ATOM 630 C CA . PHE A 1 80 ? -5.644 -9.228 3.261 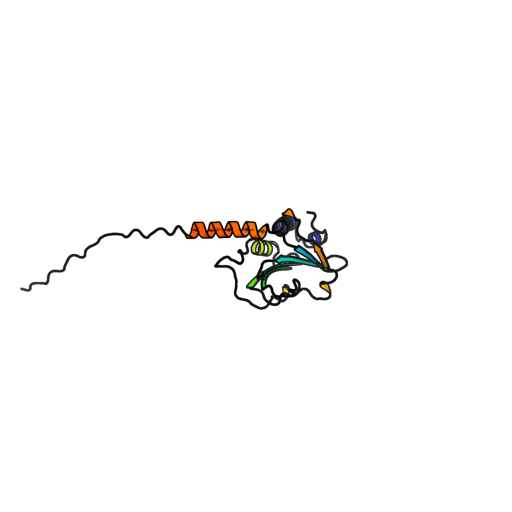1.00 96.88 80 PHE A CA 1
ATOM 631 C C . PHE A 1 80 ? -4.763 -10.339 3.835 1.00 96.88 80 PHE A C 1
ATOM 633 O O . PHE A 1 80 ? -4.517 -10.368 5.040 1.00 96.88 80 PHE A O 1
ATOM 640 N N . GLN A 1 81 ? -4.320 -11.265 2.985 1.00 96.31 81 GLN A N 1
ATOM 641 C CA . GLN A 1 81 ? -3.510 -12.421 3.360 1.00 96.31 81 GLN A CA 1
ATOM 642 C C . GLN A 1 81 ? -2.491 -12.722 2.249 1.00 96.31 81 GLN A C 1
ATOM 644 O O . GLN A 1 81 ? -2.585 -13.757 1.583 1.00 96.31 81 GLN A O 1
ATOM 649 N N . PRO A 1 82 ? -1.532 -11.812 1.987 1.00 96.75 82 PRO A N 1
ATOM 650 C CA . PRO A 1 82 ? -0.527 -12.061 0.965 1.00 96.75 82 PRO A CA 1
ATOM 651 C C . PRO A 1 82 ? 0.329 -13.274 1.372 1.00 96.75 82 PRO A C 1
ATOM 653 O O . PRO A 1 82 ? 0.725 -13.367 2.535 1.00 96.75 82 PRO A O 1
ATOM 656 N N . PRO A 1 83 ? 0.639 -14.207 0.456 1.00 93.44 83 PRO A N 1
ATOM 657 C CA . PRO A 1 83 ? 1.321 -15.454 0.812 1.00 93.44 83 PRO A CA 1
ATOM 658 C C . PRO A 1 83 ? 2.815 -15.262 1.110 1.00 93.44 83 PRO A C 1
ATOM 660 O O . PRO A 1 83 ? 3.374 -15.946 1.963 1.00 93.44 83 PRO A O 1
ATOM 663 N N . SER A 1 84 ? 3.467 -14.343 0.396 1.00 97.56 84 SER A N 1
ATOM 664 C CA . SER A 1 84 ? 4.892 -14.048 0.536 1.00 97.56 84 SER A CA 1
ATOM 665 C C . SER A 1 84 ? 5.192 -12.614 0.125 1.00 97.56 84 SER A C 1
ATOM 667 O O . SER A 1 84 ? 4.533 -12.059 -0.762 1.00 97.56 84 SER A O 1
ATOM 669 N N . VAL A 1 85 ? 6.233 -12.046 0.720 1.00 98.50 85 VAL A N 1
ATOM 670 C CA . VAL A 1 85 ? 6.698 -10.678 0.477 1.00 98.50 85 VAL A CA 1
ATOM 671 C C . VAL A 1 85 ? 8.184 -10.679 0.146 1.00 98.50 85 VAL A C 1
ATOM 673 O O . VAL A 1 85 ? 8.892 -11.600 0.524 1.00 98.50 85 VAL A O 1
ATOM 676 N N . VAL A 1 86 ? 8.650 -9.662 -0.568 1.00 98.50 86 VAL A N 1
ATOM 677 C CA . VAL A 1 86 ? 10.081 -9.428 -0.850 1.00 98.50 86 VAL A CA 1
ATOM 678 C C . VAL A 1 86 ? 10.628 -8.241 -0.061 1.00 98.50 86 VAL A C 1
ATOM 680 O O . VAL A 1 86 ? 11.830 -8.025 0.023 1.00 98.50 86 VAL A O 1
ATOM 683 N N . TRP A 1 87 ? 9.734 -7.465 0.552 1.00 98.62 87 TRP A N 1
ATOM 684 C CA . TRP A 1 87 ? 10.071 -6.321 1.383 1.00 98.62 87 TRP A CA 1
ATOM 685 C C . TRP A 1 87 ? 8.979 -6.096 2.428 1.00 98.62 87 TRP A C 1
ATOM 687 O O . TRP A 1 87 ? 7.793 -6.252 2.120 1.00 98.62 87 TRP A O 1
ATOM 697 N N . ALA A 1 88 ? 9.372 -5.714 3.642 1.00 98.19 88 ALA A N 1
ATOM 698 C CA . ALA A 1 88 ? 8.467 -5.348 4.723 1.00 98.19 88 ALA A CA 1
ATOM 699 C C . ALA A 1 88 ? 9.094 -4.270 5.617 1.00 98.19 88 ALA A C 1
ATOM 701 O O . ALA A 1 88 ? 10.289 -4.318 5.905 1.00 98.19 88 ALA A O 1
ATOM 702 N N . PHE A 1 89 ? 8.277 -3.331 6.083 1.00 98.00 89 PHE A N 1
ATOM 703 C CA . PHE A 1 89 ? 8.654 -2.284 7.032 1.00 98.00 89 PHE A CA 1
ATOM 704 C C . PHE A 1 89 ? 7.428 -1.900 7.869 1.00 98.00 89 PHE A C 1
ATOM 706 O O . PHE A 1 89 ? 6.312 -1.917 7.350 1.00 98.00 89 PHE A O 1
ATOM 713 N N . GLY A 1 90 ? 7.584 -1.558 9.147 1.00 95.25 90 GLY A N 1
ATOM 714 C CA . GLY A 1 90 ? 6.428 -1.231 9.982 1.00 95.25 90 GLY A CA 1
ATOM 715 C C . GLY A 1 90 ? 6.758 -0.643 11.349 1.00 95.25 90 GLY A C 1
ATOM 716 O O . GLY A 1 90 ? 7.911 -0.308 11.616 1.00 95.25 90 GLY A O 1
ATOM 717 N N . ASN A 1 91 ? 5.722 -0.599 12.193 1.00 87.81 91 ASN A N 1
ATOM 718 C CA . ASN A 1 91 ? 5.584 0.092 13.480 1.00 87.81 91 ASN A CA 1
ATOM 719 C C . ASN A 1 91 ? 5.000 1.501 13.291 1.00 87.81 91 ASN A C 1
ATOM 721 O O . ASN A 1 91 ? 3.791 1.625 13.085 1.00 87.81 91 ASN A O 1
ATOM 725 N N . ASP A 1 92 ? 5.829 2.542 13.288 1.00 90.56 92 ASP A N 1
ATOM 726 C CA . ASP A 1 92 ? 5.346 3.925 13.329 1.00 90.56 92 ASP A CA 1
ATOM 727 C C . ASP A 1 92 ? 4.830 4.408 11.963 1.00 90.56 92 ASP A C 1
ATOM 729 O O . ASP A 1 92 ? 5.415 4.117 10.908 1.00 90.56 92 ASP A O 1
ATOM 733 N N . ALA A 1 93 ? 3.740 5.182 11.969 1.00 91.25 93 ALA A N 1
ATOM 734 C CA . ALA A 1 93 ? 3.061 5.622 10.749 1.00 91.25 93 ALA A CA 1
ATOM 735 C C . ALA A 1 93 ? 3.950 6.409 9.781 1.00 91.25 93 ALA A C 1
ATOM 737 O O . ALA A 1 93 ? 4.027 6.061 8.601 1.00 91.25 93 ALA A O 1
ATOM 738 N N . GLU A 1 94 ? 4.610 7.470 10.251 1.00 93.50 94 GLU A N 1
ATOM 739 C CA . GLU A 1 94 ? 5.419 8.336 9.392 1.00 93.50 94 GLU A CA 1
ATOM 740 C C . GLU A 1 94 ? 6.564 7.588 8.685 1.00 93.50 94 GLU A C 1
ATOM 742 O O . GLU A 1 94 ? 6.581 7.591 7.447 1.00 93.50 94 GLU A O 1
ATOM 747 N N . PRO A 1 95 ? 7.507 6.933 9.391 1.00 95.50 95 PRO A N 1
ATOM 748 C CA . PRO A 1 95 ? 8.614 6.258 8.722 1.00 95.50 95 PRO A CA 1
ATOM 749 C C . PRO A 1 95 ? 8.118 5.131 7.815 1.00 95.50 95 PRO A C 1
ATOM 751 O O . PRO A 1 95 ? 8.669 4.948 6.732 1.00 95.50 95 PRO A O 1
ATOM 754 N N . THR A 1 96 ? 7.034 4.438 8.179 1.00 97.25 96 THR A N 1
ATOM 755 C CA . THR A 1 96 ? 6.470 3.371 7.341 1.00 97.25 96 THR A CA 1
ATOM 756 C C . THR A 1 96 ? 5.883 3.901 6.038 1.00 97.25 96 THR A C 1
ATOM 758 O O . THR A 1 96 ? 6.151 3.355 4.965 1.00 97.25 96 THR A O 1
ATOM 761 N N . LEU A 1 97 ? 5.123 4.996 6.100 1.00 97.00 97 LEU A N 1
ATOM 762 C CA . LEU A 1 97 ? 4.581 5.648 4.910 1.00 97.00 97 LEU A CA 1
ATOM 763 C C . LEU A 1 97 ? 5.697 6.192 4.015 1.00 97.00 97 LEU A C 1
ATOM 765 O O . LEU A 1 97 ? 5.657 5.993 2.801 1.00 97.00 97 LEU A O 1
ATOM 769 N N . ARG A 1 98 ? 6.724 6.821 4.599 1.00 97.38 98 ARG A N 1
ATOM 770 C CA . ARG A 1 98 ? 7.894 7.298 3.847 1.00 97.38 98 ARG A CA 1
ATOM 771 C C . ARG A 1 98 ? 8.645 6.148 3.184 1.00 97.38 98 ARG A C 1
ATOM 773 O O . ARG A 1 98 ? 9.005 6.263 2.015 1.00 97.38 98 ARG A O 1
ATOM 780 N N . ALA A 1 99 ? 8.854 5.041 3.891 1.00 98.12 99 ALA A N 1
ATOM 781 C CA . ALA A 1 99 ? 9.521 3.864 3.348 1.00 98.12 99 ALA A CA 1
ATOM 782 C C . ALA A 1 99 ? 8.754 3.287 2.145 1.00 98.12 99 ALA A C 1
ATOM 784 O O . ALA A 1 99 ? 9.350 3.019 1.105 1.00 98.12 99 ALA A O 1
ATOM 785 N N . LEU A 1 100 ? 7.422 3.194 2.235 1.00 98.38 100 LEU A N 1
ATOM 786 C CA . LEU A 1 100 ? 6.569 2.772 1.121 1.00 98.38 100 LEU A CA 1
ATOM 787 C C . LEU A 1 100 ? 6.630 3.737 -0.076 1.00 98.38 100 LEU A C 1
ATOM 789 O O . LEU A 1 100 ? 6.749 3.310 -1.229 1.00 98.38 100 LEU A O 1
ATOM 793 N N . LEU A 1 101 ? 6.534 5.045 0.172 1.00 97.88 101 LEU A N 1
ATOM 794 C CA . LEU A 1 101 ? 6.532 6.071 -0.878 1.00 97.88 101 LEU A CA 1
ATOM 795 C C . LEU A 1 101 ? 7.866 6.138 -1.635 1.00 97.88 101 LEU A C 1
ATOM 797 O O . LEU A 1 101 ? 7.861 6.397 -2.844 1.00 97.88 101 LEU A O 1
ATOM 801 N N . ASN A 1 102 ? 8.967 5.841 -0.941 1.00 96.62 102 ASN A N 1
ATOM 802 C CA . ASN A 1 102 ? 10.326 5.792 -1.480 1.00 96.62 102 ASN A CA 1
ATOM 803 C C . ASN A 1 102 ? 10.754 4.401 -1.973 1.00 96.62 102 ASN A C 1
ATOM 805 O O . ASN A 1 102 ? 11.871 4.254 -2.465 1.00 96.62 102 ASN A O 1
ATOM 809 N N . LEU A 1 103 ? 9.893 3.385 -1.859 1.00 97.38 103 LEU A N 1
ATOM 810 C CA . LEU A 1 103 ? 10.209 2.044 -2.336 1.00 97.38 103 LEU A CA 1
ATOM 811 C C . LEU A 1 103 ? 10.460 2.062 -3.849 1.00 97.38 103 LEU A C 1
ATOM 813 O O . LEU A 1 103 ? 9.656 2.592 -4.620 1.00 97.38 103 LEU A O 1
ATOM 817 N N . LEU A 1 104 ? 11.579 1.461 -4.256 1.00 96.44 104 LEU A N 1
ATOM 818 C CA . LEU A 1 104 ? 12.060 1.463 -5.635 1.00 96.44 104 LEU A CA 1
ATOM 819 C C . LEU A 1 104 ? 11.044 0.855 -6.610 1.00 96.44 104 LEU A C 1
ATOM 821 O O . LEU A 1 104 ? 10.216 0.006 -6.249 1.00 96.44 104 LEU A O 1
ATOM 825 N N . HIS A 1 105 ? 11.143 1.264 -7.876 1.00 96.75 105 HIS A N 1
ATOM 826 C CA . HIS A 1 105 ? 10.429 0.602 -8.967 1.00 96.75 105 HIS A CA 1
ATOM 827 C C . HIS A 1 105 ? 10.775 -0.902 -8.981 1.00 96.75 105 HIS A C 1
ATOM 829 O O . HIS A 1 105 ? 11.937 -1.232 -8.745 1.00 96.75 105 HIS A O 1
ATOM 835 N N . PRO A 1 106 ? 9.826 -1.818 -9.253 1.00 96.56 106 PRO A N 1
ATOM 836 C CA . PRO A 1 106 ? 10.132 -3.247 -9.369 1.00 96.56 106 PRO A CA 1
ATOM 837 C C . PRO A 1 106 ? 11.217 -3.590 -10.398 1.00 96.56 106 PRO A C 1
ATOM 839 O O . PRO A 1 106 ? 11.985 -4.507 -10.180 1.00 96.56 106 PRO A O 1
ATOM 842 N N . ASP A 1 107 ? 11.320 -2.830 -11.486 1.00 95.06 107 ASP A N 1
ATOM 843 C CA . ASP A 1 107 ? 12.375 -3.031 -12.498 1.00 95.06 107 ASP A CA 1
ATOM 844 C C . ASP A 1 107 ? 13.739 -2.418 -12.112 1.00 95.06 107 ASP A C 1
ATOM 846 O O . ASP A 1 107 ? 14.675 -2.437 -12.910 1.00 95.06 107 ASP A O 1
ATOM 850 N N . HIS A 1 108 ? 13.869 -1.810 -10.927 1.00 94.62 108 HIS A N 1
ATOM 851 C CA . HIS A 1 108 ? 15.153 -1.273 -10.475 1.00 94.62 108 HIS A CA 1
ATOM 852 C C . HIS A 1 108 ? 16.124 -2.426 -10.154 1.00 94.62 108 HIS A C 1
ATOM 854 O O . HIS A 1 108 ? 15.706 -3.381 -9.499 1.00 94.62 108 HIS A O 1
ATOM 860 N N . PRO A 1 109 ? 17.416 -2.353 -10.534 1.00 92.94 109 PRO A N 1
ATOM 861 C CA . PRO A 1 109 ? 18.378 -3.430 -10.265 1.00 92.94 109 PRO A CA 1
ATOM 862 C C . PRO A 1 109 ? 18.481 -3.777 -8.774 1.00 92.94 109 PRO A C 1
ATOM 864 O O . PRO A 1 109 ? 18.507 -4.946 -8.420 1.00 92.94 109 PRO A O 1
ATOM 867 N N . ASP A 1 110 ? 18.442 -2.762 -7.910 1.00 93.62 110 ASP A N 1
ATOM 868 C CA . ASP A 1 110 ? 18.489 -2.932 -6.449 1.00 93.62 110 ASP A CA 1
ATOM 869 C C . ASP A 1 110 ? 17.110 -3.132 -5.786 1.00 93.62 110 ASP A C 1
ATOM 871 O O . ASP A 1 110 ? 16.962 -2.917 -4.580 1.00 93.62 110 ASP A O 1
ATOM 875 N N . HIS A 1 111 ? 16.055 -3.461 -6.542 1.00 93.62 111 HIS A N 1
ATOM 876 C CA . HIS A 1 111 ? 14.770 -3.763 -5.909 1.00 93.62 111 HIS A CA 1
ATOM 877 C C . HIS A 1 111 ? 14.886 -5.043 -5.055 1.00 93.62 111 HIS A C 1
ATOM 879 O O . HIS A 1 111 ? 15.528 -6.003 -5.475 1.00 93.62 111 HIS A O 1
ATOM 885 N N . PRO A 1 112 ? 14.245 -5.102 -3.874 1.00 94.75 112 PRO A N 1
ATOM 886 C CA . PRO A 1 112 ? 14.160 -6.349 -3.126 1.00 94.75 112 PRO A CA 1
ATOM 887 C C . PRO A 1 112 ? 13.377 -7.397 -3.923 1.00 94.75 112 PRO A C 1
ATOM 889 O O . PRO A 1 112 ? 12.237 -7.134 -4.319 1.00 94.75 112 PRO A O 1
ATOM 892 N N . ASP A 1 113 ? 13.967 -8.574 -4.121 1.00 95.19 113 ASP A N 1
ATOM 893 C CA . ASP A 1 113 ? 13.415 -9.650 -4.952 1.00 95.19 113 ASP A CA 1
ATOM 894 C C . ASP A 1 113 ? 13.358 -11.014 -4.242 1.00 95.19 113 ASP A C 1
ATOM 896 O O . ASP A 1 113 ? 12.605 -11.894 -4.661 1.00 95.19 113 ASP A O 1
ATOM 900 N N . GLN A 1 114 ? 14.088 -11.193 -3.136 1.00 97.56 114 GLN A N 1
ATOM 901 C CA . GLN A 1 114 ? 14.119 -12.447 -2.390 1.00 97.56 114 GLN A CA 1
ATOM 902 C C . GLN A 1 114 ? 12.844 -12.639 -1.545 1.00 97.56 114 GLN A C 1
ATOM 904 O O . GLN A 1 114 ? 12.627 -11.895 -0.583 1.00 97.56 114 GLN A O 1
ATOM 909 N N . PRO A 1 115 ? 12.003 -13.654 -1.831 1.00 97.75 115 PRO A N 1
ATOM 910 C CA . PRO A 1 115 ? 10.762 -13.847 -1.092 1.00 97.75 115 PRO A CA 1
ATOM 911 C C . PRO A 1 115 ? 10.986 -14.419 0.311 1.00 97.75 115 PRO A C 1
ATOM 913 O O . PRO A 1 115 ? 11.780 -15.337 0.512 1.00 97.75 115 PRO A O 1
ATOM 916 N N . PHE A 1 116 ? 10.186 -13.951 1.264 1.00 98.12 116 PHE A N 1
ATOM 917 C CA . PHE A 1 116 ? 10.064 -14.486 2.615 1.00 98.12 116 PHE A CA 1
ATOM 918 C C . PHE A 1 116 ? 8.599 -14.499 3.080 1.00 98.12 116 PHE A C 1
ATOM 920 O O . PHE A 1 116 ? 7.691 -13.996 2.407 1.00 98.12 116 PHE A O 1
ATOM 927 N N . ALA A 1 117 ? 8.354 -15.143 4.223 1.00 97.69 117 ALA A N 1
ATOM 928 C CA . ALA A 1 117 ? 7.015 -15.276 4.783 1.00 97.69 117 ALA A CA 1
ATOM 929 C C . ALA A 1 117 ? 6.432 -13.910 5.165 1.00 97.69 117 ALA A C 1
ATOM 931 O O . ALA A 1 117 ? 7.107 -13.072 5.763 1.00 97.69 117 ALA A O 1
ATOM 932 N N . THR A 1 118 ? 5.153 -13.706 4.861 1.00 97.31 118 THR A N 1
ATOM 933 C CA . THR A 1 118 ? 4.441 -12.486 5.242 1.00 97.31 118 THR A CA 1
ATOM 934 C C . THR A 1 118 ? 4.450 -12.300 6.764 1.00 97.31 118 THR A C 1
ATOM 936 O O . THR A 1 118 ? 4.055 -13.218 7.491 1.00 97.31 118 THR A O 1
ATOM 939 N N . PRO A 1 119 ? 4.834 -11.111 7.270 1.00 96.75 119 PRO A N 1
ATOM 940 C CA . PRO A 1 119 ? 4.716 -10.793 8.687 1.00 96.75 119 PRO A CA 1
ATOM 941 C C . PRO A 1 119 ? 3.275 -10.957 9.178 1.00 96.75 119 PRO A C 1
ATOM 943 O O . PRO A 1 119 ? 2.347 -10.432 8.566 1.00 96.75 119 PRO A O 1
ATOM 946 N N . GLN A 1 120 ? 3.077 -11.626 10.317 1.00 95.44 120 GLN A N 1
ATOM 947 C CA . GLN A 1 120 ? 1.736 -11.881 10.873 1.00 95.44 120 GLN A CA 1
ATOM 948 C C . GLN A 1 120 ? 0.932 -10.591 11.095 1.00 95.44 120 GLN A C 1
ATOM 950 O O . GLN A 1 120 ? -0.272 -10.556 10.855 1.00 95.44 120 GLN A O 1
ATOM 955 N N . VAL A 1 121 ? 1.613 -9.501 11.461 1.00 94.19 121 VAL A N 1
ATOM 956 C CA . VAL A 1 121 ? 1.013 -8.168 11.629 1.00 94.19 121 VAL A CA 1
ATOM 957 C C . VAL A 1 121 ? 0.378 -7.618 10.349 1.00 94.19 121 VAL A C 1
ATOM 959 O O . VAL A 1 121 ? -0.509 -6.776 10.441 1.00 94.19 121 VAL A O 1
ATOM 962 N N . MET A 1 122 ? 0.762 -8.109 9.167 1.00 95.56 122 MET A N 1
ATOM 963 C CA . MET A 1 122 ? 0.175 -7.715 7.884 1.00 95.56 122 MET A CA 1
ATOM 964 C C . MET A 1 122 ? -1.156 -8.426 7.599 1.00 95.56 122 MET A C 1
ATOM 966 O O . MET A 1 122 ? -1.974 -7.920 6.832 1.00 95.56 122 MET A O 1
ATOM 970 N N . LEU A 1 123 ? -1.410 -9.577 8.226 1.00 95.94 123 LEU A N 1
ATOM 971 C CA . LEU A 1 123 ? -2.626 -10.348 7.986 1.00 95.94 123 LEU A CA 1
ATOM 972 C C . LEU A 1 123 ? -3.844 -9.632 8.581 1.00 95.94 123 LEU A C 1
ATOM 974 O O . LEU A 1 123 ? -3.788 -9.072 9.683 1.00 95.94 123 LEU A O 1
ATOM 978 N N . VAL A 1 124 ? -4.957 -9.635 7.850 1.00 93.69 124 VAL A N 1
ATOM 979 C CA . VAL A 1 124 ? -6.254 -9.171 8.358 1.00 93.69 124 VAL A CA 1
ATOM 980 C C . VAL A 1 124 ? -7.124 -10.398 8.647 1.00 93.69 124 VAL A C 1
ATOM 982 O O . VAL A 1 124 ? -7.410 -11.158 7.714 1.00 93.69 124 VAL A O 1
ATOM 985 N N . PRO A 1 125 ? -7.548 -10.613 9.906 1.00 91.56 125 PRO A N 1
ATOM 986 C CA . PRO A 1 125 ? -8.460 -11.698 10.267 1.00 91.56 125 PRO A CA 1
ATOM 987 C C . PRO A 1 125 ? -9.752 -11.675 9.439 1.00 91.56 125 PRO A C 1
ATOM 989 O O . PRO A 1 125 ? -10.261 -10.602 9.115 1.00 91.56 125 PRO A O 1
ATOM 992 N N . GLU A 1 126 ? -10.277 -12.843 9.063 1.00 90.75 126 GLU A N 1
ATOM 993 C CA . GLU A 1 126 ? -11.426 -12.957 8.145 1.00 90.75 126 GLU A CA 1
ATOM 994 C C . GLU A 1 126 ? -12.705 -12.293 8.673 1.00 90.75 126 GLU A C 1
ATOM 996 O O . GLU A 1 126 ? -13.469 -11.706 7.903 1.00 90.75 126 GLU A O 1
ATOM 1001 N N . ASP A 1 127 ? -12.917 -12.340 9.985 1.00 87.69 127 ASP A N 1
ATOM 1002 C CA . ASP A 1 127 ? -14.020 -11.682 10.682 1.00 87.69 127 ASP A CA 1
ATOM 1003 C C . ASP A 1 127 ? -13.916 -10.151 10.602 1.00 87.69 127 ASP A C 1
ATOM 1005 O O . ASP A 1 127 ? -14.928 -9.466 10.456 1.00 87.69 127 ASP A O 1
ATOM 1009 N N . VAL A 1 128 ? -12.693 -9.614 10.599 1.00 89.00 128 VAL A N 1
ATOM 1010 C CA . VAL A 1 128 ? -12.419 -8.177 10.457 1.00 89.00 128 VAL A CA 1
ATOM 1011 C C . VAL A 1 128 ? -12.481 -7.728 8.999 1.00 89.00 128 VAL A C 1
ATOM 1013 O O . VAL A 1 128 ? -12.833 -6.578 8.723 1.00 89.00 128 VAL A O 1
ATOM 1016 N N . GLN A 1 129 ? -12.181 -8.618 8.048 1.00 89.38 129 GLN A N 1
ATOM 1017 C CA . GLN A 1 129 ? -12.256 -8.300 6.622 1.00 89.38 129 GLN A CA 1
ATOM 1018 C C . GLN A 1 129 ? -13.662 -7.858 6.217 1.00 89.38 129 GLN A C 1
ATOM 1020 O O . GLN A 1 129 ? -13.792 -7.107 5.261 1.00 89.38 129 GLN A O 1
ATOM 1025 N N . ARG A 1 130 ? -14.732 -8.284 6.901 1.00 84.88 130 ARG A N 1
ATOM 1026 C CA . ARG A 1 130 ? -16.104 -7.980 6.472 1.00 84.88 130 ARG A CA 1
ATOM 1027 C C . ARG A 1 130 ? -16.824 -7.040 7.443 1.00 84.88 130 ARG A C 1
ATOM 1029 O O . ARG A 1 130 ? -16.899 -7.312 8.634 1.00 84.88 130 ARG A O 1
ATOM 1036 N N . PRO A 1 131 ? -17.453 -5.962 6.939 1.00 84.12 131 PRO A N 1
ATOM 1037 C CA . PRO A 1 131 ? -17.545 -5.539 5.543 1.00 84.12 131 PRO A CA 1
ATOM 1038 C C . PRO A 1 131 ? -16.240 -4.889 5.068 1.00 84.12 131 PRO A C 1
ATOM 1040 O O . PRO A 1 131 ? -15.510 -4.303 5.864 1.00 84.12 131 PRO A O 1
ATOM 1043 N N . VAL A 1 132 ? -16.031 -4.898 3.751 1.00 88.81 132 VAL A N 1
ATOM 1044 C CA . VAL A 1 132 ? -15.037 -4.045 3.092 1.00 88.81 132 VAL A CA 1
ATOM 1045 C C . VAL A 1 132 ? -15.766 -2.921 2.373 1.00 88.81 132 VAL A C 1
ATOM 1047 O O . VAL A 1 132 ? -16.681 -3.177 1.589 1.00 88.81 132 VAL A O 1
ATOM 1050 N N . ARG A 1 133 ? -15.333 -1.677 2.578 1.00 91.00 133 ARG A N 1
ATOM 1051 C CA . ARG A 1 133 ? -15.618 -0.581 1.644 1.00 91.00 133 ARG A CA 1
ATOM 1052 C C . ARG A 1 133 ? -14.393 -0.328 0.783 1.00 91.00 133 ARG A C 1
ATOM 1054 O O . ARG A 1 133 ? -13.335 0.013 1.307 1.00 91.00 133 ARG A O 1
ATOM 1061 N N . LEU A 1 134 ? -14.559 -0.490 -0.526 1.00 91.81 134 LEU A N 1
ATOM 1062 C CA . LEU A 1 134 ? -13.522 -0.218 -1.510 1.00 91.81 134 LEU A CA 1
ATOM 1063 C C . LEU A 1 134 ? -13.589 1.246 -1.948 1.00 91.81 134 LEU A C 1
ATOM 1065 O O . LEU A 1 134 ? -14.659 1.750 -2.292 1.00 91.81 134 LEU A O 1
ATOM 1069 N N . LYS A 1 135 ? -12.441 1.913 -1.976 1.00 93.44 135 LYS A N 1
ATOM 1070 C CA . LYS A 1 135 ? -12.266 3.233 -2.570 1.00 93.44 135 LYS A CA 1
ATOM 1071 C C . LYS A 1 135 ? -11.176 3.131 -3.644 1.00 93.44 135 LYS A C 1
ATOM 1073 O O . LYS A 1 135 ? -9.994 3.111 -3.287 1.00 93.44 135 LYS A O 1
ATOM 1078 N N . PRO A 1 136 ? -11.550 3.025 -4.931 1.00 92.94 136 PRO A N 1
ATOM 1079 C CA . PRO A 1 136 ? -10.579 2.996 -6.018 1.00 92.94 136 PRO A CA 1
ATOM 1080 C C . PRO A 1 136 ? -9.826 4.334 -6.111 1.00 92.94 136 PRO A C 1
ATOM 1082 O O . PRO A 1 136 ? -10.311 5.349 -5.591 1.00 92.94 136 PRO A O 1
ATOM 1085 N N . PRO A 1 137 ? -8.656 4.358 -6.769 1.00 92.81 137 PRO A N 1
ATOM 1086 C CA . PRO A 1 137 ? -7.961 5.602 -7.054 1.00 92.81 137 PRO A CA 1
ATOM 1087 C C . PRO A 1 137 ? -8.826 6.527 -7.908 1.00 92.81 137 PRO A C 1
ATOM 1089 O O . PRO A 1 137 ? -9.628 6.087 -8.734 1.00 92.81 137 PRO A O 1
ATOM 1092 N N . GLU A 1 138 ? -8.627 7.831 -7.738 1.00 90.75 138 GLU A N 1
ATOM 1093 C CA . GLU A 1 138 ? -9.196 8.813 -8.657 1.00 90.75 138 GLU A CA 1
ATOM 1094 C C . GLU A 1 138 ? -8.662 8.542 -10.080 1.00 90.75 138 GLU A C 1
ATOM 1096 O O . GLU A 1 138 ? -7.467 8.268 -10.224 1.00 90.75 138 GLU A O 1
ATOM 1101 N N . PRO A 1 139 ? -9.483 8.642 -11.144 1.00 90.25 139 PRO A N 1
ATOM 1102 C CA . PRO A 1 139 ? -9.064 8.264 -12.498 1.00 90.25 139 PRO A CA 1
ATOM 1103 C C . PRO A 1 139 ? -7.750 8.914 -12.968 1.00 90.25 139 PRO A C 1
ATOM 1105 O O . PRO A 1 139 ? -6.899 8.243 -13.542 1.00 90.25 139 PRO A O 1
ATOM 1108 N N . GLY A 1 140 ? -7.520 10.195 -12.650 1.00 92.25 140 GLY A N 1
ATOM 1109 C CA . GLY A 1 140 ? -6.277 10.907 -12.997 1.00 92.25 140 GLY A CA 1
ATOM 1110 C C . GLY A 1 140 ? -5.041 10.505 -12.174 1.00 92.25 140 GLY A C 1
ATOM 1111 O O . GLY A 1 140 ? -3.925 10.951 -12.460 1.00 92.25 140 GLY A O 1
ATOM 1112 N N . LYS A 1 141 ? -5.224 9.685 -11.135 1.00 93.75 141 LYS A N 1
ATOM 1113 C CA . LYS A 1 141 ? -4.161 9.181 -10.256 1.00 93.75 141 LYS A CA 1
ATOM 1114 C C . LYS A 1 141 ? -3.713 7.765 -10.611 1.00 93.75 141 LYS A C 1
ATOM 1116 O O . LYS A 1 141 ? -2.652 7.335 -10.167 1.00 93.75 141 LYS A O 1
ATOM 1121 N N . VAL A 1 142 ? -4.458 7.063 -11.463 1.00 93.75 142 VAL A N 1
ATOM 1122 C CA . VAL A 1 142 ? -4.068 5.738 -11.956 1.00 93.75 142 VAL A CA 1
ATOM 1123 C C . VAL A 1 142 ? -2.706 5.819 -12.664 1.00 93.75 142 VAL A C 1
ATOM 1125 O O . VAL A 1 142 ? -2.455 6.698 -13.502 1.00 93.75 142 VAL A O 1
ATOM 1128 N N . GLY A 1 143 ? -1.793 4.927 -12.274 1.00 93.44 143 GLY A N 1
ATOM 1129 C CA . GLY A 1 143 ? -0.433 4.846 -12.812 1.00 93.44 143 GLY A CA 1
ATOM 1130 C C . GLY A 1 143 ? 0.494 6.010 -12.436 1.00 93.44 143 GLY A C 1
ATOM 1131 O O . GLY A 1 143 ? 1.572 6.124 -13.016 1.00 93.44 143 GLY A O 1
ATOM 1132 N N . GLN A 1 144 ? 0.109 6.911 -11.519 1.00 95.69 144 GLN A N 1
ATOM 1133 C CA . GLN A 1 144 ? 0.986 8.025 -11.124 1.00 95.69 144 GLN A CA 1
ATOM 1134 C C . GLN A 1 144 ? 2.270 7.528 -10.465 1.00 95.69 144 GLN A C 1
ATOM 1136 O O . GLN A 1 144 ? 3.350 8.001 -10.820 1.00 95.69 144 GLN A O 1
ATOM 1141 N N . ARG A 1 145 ? 2.168 6.542 -9.566 1.00 97.12 145 ARG A N 1
ATOM 1142 C CA . ARG A 1 145 ? 3.337 5.916 -8.941 1.00 97.12 145 ARG A CA 1
ATOM 1143 C C . ARG A 1 145 ? 4.284 5.319 -9.973 1.00 97.12 145 ARG A C 1
ATOM 1145 O O . ARG A 1 145 ? 5.476 5.599 -9.930 1.00 97.12 145 ARG A O 1
ATOM 1152 N N . GLU A 1 146 ? 3.761 4.544 -10.920 1.00 96.75 146 GLU A N 1
ATOM 1153 C CA . GLU A 1 146 ? 4.552 3.965 -12.009 1.00 96.75 146 GLU A CA 1
ATOM 1154 C C . GLU A 1 146 ? 5.273 5.049 -12.818 1.00 96.75 146 GLU A C 1
ATOM 1156 O O . GLU A 1 146 ? 6.484 4.967 -12.998 1.00 96.75 146 GLU A O 1
ATOM 1161 N N . ARG A 1 147 ? 4.574 6.113 -13.239 1.00 96.12 147 ARG A N 1
ATOM 1162 C CA . ARG A 1 147 ? 5.202 7.235 -13.959 1.00 96.12 147 ARG A CA 1
ATOM 1163 C C . ARG A 1 147 ? 6.314 7.892 -13.141 1.00 96.12 147 ARG A C 1
ATOM 1165 O O . ARG A 1 147 ? 7.414 8.081 -13.656 1.00 96.12 147 ARG A O 1
ATOM 1172 N N . ARG A 1 148 ? 6.042 8.220 -11.875 1.00 95.88 148 ARG A N 1
ATOM 1173 C CA . ARG A 1 148 ? 6.999 8.862 -10.961 1.00 95.88 148 ARG A CA 1
ATOM 1174 C C . ARG A 1 148 ? 8.250 8.005 -10.767 1.00 95.88 148 ARG A C 1
ATOM 1176 O O . ARG A 1 148 ? 9.362 8.506 -10.911 1.00 95.88 148 ARG A O 1
ATOM 1183 N N . LEU A 1 149 ? 8.071 6.721 -10.464 1.00 95.69 149 LEU A N 1
ATOM 1184 C CA . LEU A 1 149 ? 9.179 5.805 -10.196 1.00 95.69 149 LEU A CA 1
ATOM 1185 C C . LEU A 1 149 ? 9.946 5.423 -11.470 1.00 95.69 149 LEU A C 1
ATOM 1187 O O . LEU A 1 149 ? 11.163 5.269 -11.411 1.00 95.69 149 LEU A O 1
ATOM 1191 N N . ARG A 1 150 ? 9.286 5.358 -12.633 1.00 94.88 150 ARG A N 1
ATOM 1192 C CA . ARG A 1 150 ? 9.958 5.163 -13.926 1.00 94.88 150 ARG A CA 1
ATOM 1193 C C . ARG A 1 150 ? 10.853 6.346 -14.294 1.00 94.88 150 ARG A C 1
ATOM 1195 O O . ARG A 1 150 ? 11.966 6.136 -14.759 1.00 94.88 150 ARG A O 1
ATOM 1202 N N . LEU A 1 151 ? 10.413 7.582 -14.045 1.00 93.62 151 LEU A N 1
ATOM 1203 C CA . LEU A 1 151 ? 11.259 8.768 -14.237 1.00 93.62 151 LEU A CA 1
ATOM 1204 C C . LEU A 1 151 ? 12.493 8.742 -13.321 1.00 93.62 151 LEU A C 1
ATOM 1206 O O . LEU A 1 151 ? 13.598 9.045 -13.768 1.00 93.62 151 LEU A O 1
ATOM 1210 N N . ALA A 1 152 ? 12.320 8.339 -12.058 1.00 91.00 152 ALA A N 1
ATOM 1211 C CA . ALA A 1 152 ? 13.433 8.188 -11.122 1.00 91.00 152 ALA A CA 1
ATOM 1212 C C . ALA A 1 152 ? 14.437 7.110 -11.579 1.00 91.00 152 ALA A C 1
ATOM 1214 O O . ALA A 1 152 ? 15.645 7.343 -11.529 1.00 91.00 152 ALA A O 1
ATOM 1215 N N . LEU A 1 153 ? 13.944 5.974 -12.087 1.00 91.12 153 LEU A N 1
ATOM 1216 C CA . LEU A 1 153 ? 14.767 4.907 -12.663 1.00 91.12 153 LEU A CA 1
ATOM 1217 C C . LEU A 1 153 ? 15.604 5.411 -13.851 1.00 91.12 153 LEU A C 1
ATOM 1219 O O . LEU A 1 153 ? 16.812 5.180 -13.893 1.00 91.12 153 LEU A O 1
ATOM 1223 N N . SER A 1 154 ? 14.999 6.161 -14.779 1.00 88.81 154 SER A N 1
ATOM 1224 C CA . SER A 1 154 ? 15.721 6.740 -15.920 1.00 88.81 154 SER A CA 1
ATOM 1225 C C . SER A 1 154 ? 16.847 7.682 -15.478 1.00 88.81 154 SER A C 1
ATOM 1227 O O . SER A 1 154 ? 17.964 7.599 -15.990 1.00 88.81 154 SER A O 1
ATOM 1229 N N . ASN A 1 155 ? 16.604 8.531 -14.477 1.00 85.06 155 ASN A N 1
ATOM 1230 C CA . ASN A 1 155 ? 17.624 9.447 -13.956 1.00 85.06 155 ASN A CA 1
ATOM 1231 C C . ASN A 1 155 ? 18.793 8.707 -13.283 1.00 85.06 155 ASN A C 1
ATOM 1233 O O . ASN A 1 155 ? 19.947 9.125 -13.411 1.00 85.06 155 ASN A O 1
ATOM 1237 N N . HIS A 1 156 ? 18.516 7.589 -12.605 1.00 79.88 156 HIS A N 1
ATOM 1238 C CA . HIS A 1 156 ? 19.550 6.724 -12.037 1.00 79.88 156 HIS A CA 1
ATOM 1239 C C . HIS A 1 156 ? 20.450 6.127 -13.131 1.00 79.88 156 HIS A C 1
ATOM 1241 O O . HIS A 1 156 ? 21.674 6.238 -13.050 1.00 79.88 156 HIS A O 1
ATOM 1247 N N . THR A 1 157 ? 19.859 5.590 -14.205 1.00 74.69 157 THR A N 1
ATOM 1248 C CA . THR A 1 157 ? 20.633 5.040 -15.335 1.00 74.69 157 THR A CA 1
ATOM 1249 C C . THR A 1 157 ? 21.483 6.095 -16.050 1.00 74.69 157 THR A C 1
ATOM 1251 O O . THR A 1 157 ? 22.621 5.813 -16.419 1.00 74.69 157 THR A O 1
ATOM 1254 N N . ALA A 1 158 ? 20.986 7.331 -16.180 1.00 72.31 158 ALA A N 1
ATOM 1255 C CA . ALA A 1 158 ? 21.742 8.433 -16.777 1.00 72.31 158 ALA A CA 1
ATOM 1256 C C . ALA A 1 158 ? 22.951 8.851 -15.917 1.00 72.31 158 ALA A C 1
ATOM 1258 O O . ALA A 1 158 ? 24.018 9.154 -16.449 1.00 72.31 158 ALA A O 1
ATOM 1259 N N . THR A 1 159 ? 22.805 8.824 -14.589 1.00 65.44 159 THR A N 1
ATOM 1260 C CA . THR A 1 159 ? 23.861 9.234 -13.646 1.00 65.44 159 THR A CA 1
ATOM 1261 C C . THR A 1 159 ? 24.924 8.138 -13.474 1.00 65.44 159 THR A C 1
ATOM 1263 O O . THR A 1 159 ? 26.110 8.441 -13.367 1.00 65.44 159 THR A O 1
ATOM 1266 N N . GLY A 1 160 ? 24.537 6.8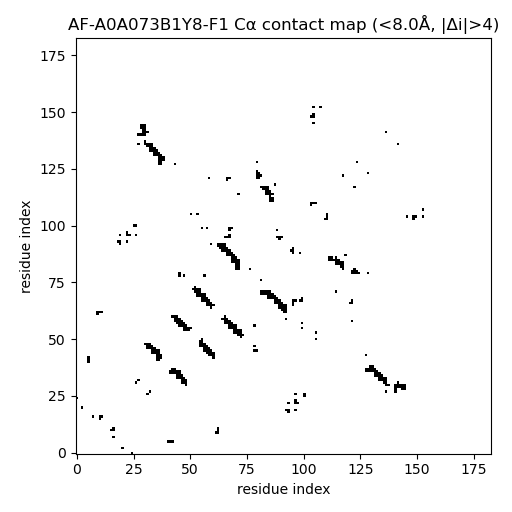57 -13.543 1.00 56.00 160 GLY A N 1
ATOM 1267 C CA . GLY A 1 160 ? 25.457 5.710 -13.508 1.00 56.00 160 GLY A CA 1
ATOM 1268 C C . GLY A 1 160 ? 26.359 5.556 -14.743 1.00 56.00 160 GLY A C 1
ATOM 1269 O O . GLY A 1 160 ? 27.321 4.791 -14.700 1.00 56.00 160 GLY A O 1
ATOM 1270 N N . SER A 1 161 ? 26.092 6.292 -15.830 1.00 48.50 161 SER A N 1
ATOM 1271 C CA . SER A 1 161 ? 26.899 6.262 -17.060 1.00 48.50 161 SER A CA 1
ATOM 1272 C C . SER A 1 161 ? 28.091 7.234 -17.053 1.00 48.50 161 SER A C 1
ATOM 1274 O O . SER A 1 161 ? 28.919 7.177 -17.962 1.00 48.50 161 SER A O 1
ATOM 1276 N N . ALA A 1 162 ? 28.222 8.102 -16.045 1.00 45.31 162 ALA A N 1
ATOM 1277 C CA . ALA A 1 162 ? 29.369 8.996 -15.884 1.00 45.31 162 ALA A CA 1
ATOM 1278 C C . ALA A 1 162 ? 30.410 8.381 -14.932 1.00 45.31 162 ALA A C 1
ATOM 1280 O O . ALA A 1 162 ? 30.633 8.867 -13.826 1.00 45.31 162 ALA A O 1
ATOM 1281 N N . ARG A 1 163 ? 31.059 7.287 -15.346 1.00 39.56 163 ARG A N 1
ATOM 1282 C CA . ARG A 1 163 ? 32.303 6.851 -14.691 1.00 39.56 163 ARG A CA 1
ATOM 1283 C C . ARG A 1 163 ? 33.433 7.769 -15.182 1.00 39.56 163 ARG A C 1
ATOM 1285 O O . ARG A 1 163 ? 33.690 7.755 -16.386 1.00 39.56 163 ARG A O 1
ATOM 1292 N N . PRO A 1 164 ? 34.120 8.546 -14.323 1.00 42.72 164 PRO A N 1
ATOM 1293 C CA . PRO A 1 164 ? 35.370 9.175 -14.730 1.00 42.72 164 PRO A CA 1
ATOM 1294 C C . PRO A 1 164 ? 36.357 8.060 -15.093 1.00 42.72 164 PRO A C 1
ATOM 1296 O O . PRO A 1 164 ? 36.552 7.115 -14.324 1.00 42.72 164 PRO A O 1
ATOM 1299 N N . GLN A 1 165 ? 36.922 8.127 -16.299 1.00 40.53 165 GLN A N 1
ATOM 1300 C CA . GLN A 1 165 ? 38.056 7.281 -16.655 1.00 40.53 165 GLN A CA 1
ATOM 1301 C C . GLN A 1 165 ? 39.201 7.608 -15.686 1.00 40.53 165 GLN A C 1
ATOM 1303 O O . GLN A 1 165 ? 39.432 8.791 -15.435 1.00 40.53 165 GLN A O 1
ATOM 1308 N N . PRO A 1 166 ? 39.907 6.614 -15.120 1.00 42.16 166 PRO A N 1
ATOM 1309 C CA . PRO A 1 166 ? 41.142 6.913 -14.420 1.00 42.16 166 PRO A CA 1
ATOM 1310 C C . PRO A 1 166 ? 42.112 7.494 -15.451 1.00 42.16 166 PRO A C 1
ATOM 1312 O O . PRO A 1 166 ? 42.423 6.838 -16.448 1.00 42.16 166 PRO A O 1
ATOM 1315 N N . GLU A 1 167 ? 42.538 8.739 -15.233 1.00 41.34 167 GLU A N 1
ATOM 1316 C CA . GLU A 1 167 ? 43.698 9.299 -15.916 1.00 41.34 167 GLU A CA 1
ATOM 1317 C C . GLU A 1 167 ? 44.852 8.315 -15.731 1.00 41.34 167 GLU A C 1
ATOM 1319 O O . GLU A 1 167 ? 45.229 7.951 -14.616 1.00 41.34 167 GLU A O 1
ATOM 1324 N N . VAL A 1 168 ? 45.351 7.813 -16.855 1.00 46.59 168 VAL A N 1
ATOM 1325 C CA . VAL A 1 168 ? 46.534 6.968 -16.898 1.00 46.59 168 VAL A CA 1
ATOM 1326 C C . VAL A 1 168 ? 47.701 7.882 -16.552 1.00 46.59 168 VAL A C 1
ATOM 1328 O O . VAL A 1 168 ? 48.158 8.649 -17.397 1.00 46.59 168 VAL A O 1
ATOM 1331 N N . GLU A 1 169 ? 48.137 7.853 -15.295 1.00 43.69 169 GLU A N 1
ATOM 1332 C CA . GLU A 1 169 ? 49.326 8.575 -14.859 1.00 43.69 169 GLU A CA 1
ATOM 1333 C C . GLU A 1 169 ? 50.549 7.917 -15.511 1.00 43.69 169 GLU A C 1
ATOM 1335 O O . GLU A 1 169 ? 51.000 6.823 -15.161 1.00 43.69 169 GLU A O 1
ATOM 1340 N N . GLU A 1 170 ? 51.008 8.567 -16.571 1.00 48.19 170 GLU A N 1
ATOM 1341 C CA . GLU A 1 170 ? 52.175 8.210 -17.348 1.00 48.19 170 GLU A CA 1
ATOM 1342 C C . GLU A 1 170 ? 53.452 8.466 -16.524 1.00 48.19 170 GLU A C 1
ATOM 1344 O O . GLU A 1 170 ? 53.687 9.566 -16.033 1.00 48.19 170 GLU A O 1
ATOM 1349 N N . ASN A 1 171 ? 54.345 7.472 -16.527 1.00 46.72 171 ASN A N 1
ATOM 1350 C CA . ASN A 1 171 ? 55.804 7.638 -16.491 1.00 46.72 171 ASN A CA 1
ATOM 1351 C C . ASN A 1 171 ? 56.511 7.859 -15.132 1.00 46.72 171 ASN A C 1
ATOM 1353 O O . ASN A 1 171 ? 56.839 8.977 -14.747 1.00 46.72 171 ASN A O 1
ATOM 1357 N N . VAL A 1 172 ? 57.005 6.765 -14.537 1.00 45.75 172 VAL A N 1
ATOM 1358 C CA . VAL A 1 172 ? 58.333 6.772 -13.892 1.00 45.75 172 VAL A CA 1
ATOM 1359 C C . VAL A 1 172 ? 59.102 5.519 -14.319 1.00 45.75 172 VAL A C 1
ATOM 1361 O O . VAL A 1 172 ? 58.804 4.402 -13.901 1.00 45.75 172 VAL A O 1
ATOM 1364 N N . ARG A 1 173 ? 60.103 5.702 -15.187 1.00 49.62 173 ARG A N 1
ATOM 1365 C CA . ARG A 1 173 ? 61.069 4.655 -15.558 1.00 49.62 173 ARG A CA 1
ATOM 1366 C C . ARG A 1 173 ? 61.970 4.320 -14.360 1.00 49.62 173 ARG A C 1
ATOM 1368 O O . ARG A 1 173 ? 62.490 5.252 -13.748 1.00 49.62 173 ARG A O 1
ATOM 1375 N N . PRO A 1 174 ? 62.265 3.042 -14.069 1.00 44.94 174 PRO A N 1
ATOM 1376 C CA . PRO A 1 174 ? 63.320 2.704 -13.127 1.00 44.94 174 PRO A CA 1
ATOM 1377 C C . PRO A 1 174 ? 64.696 2.777 -13.812 1.00 44.94 174 PRO A C 1
ATOM 1379 O O . PRO A 1 174 ? 64.928 2.185 -14.867 1.00 44.94 174 PRO A O 1
ATOM 1382 N N . THR A 1 175 ? 65.613 3.520 -13.196 1.00 54.81 175 THR A N 1
ATOM 1383 C CA . THR A 1 175 ? 67.045 3.575 -13.528 1.00 54.81 175 THR A CA 1
ATOM 1384 C C . THR A 1 175 ? 67.702 2.203 -13.300 1.00 54.81 175 THR A C 1
ATOM 1386 O O . THR A 1 175 ? 67.429 1.580 -12.272 1.00 54.81 175 THR A O 1
ATOM 1389 N N . PRO A 1 176 ? 68.586 1.709 -14.188 1.00 50.94 176 PRO A N 1
ATOM 1390 C CA . PRO A 1 176 ? 69.249 0.428 -13.976 1.00 50.94 176 PRO A CA 1
ATOM 1391 C C . PRO A 1 176 ? 70.398 0.550 -12.961 1.00 50.94 176 PRO A C 1
ATOM 1393 O O . PRO A 1 176 ? 71.255 1.426 -13.069 1.00 50.94 176 PRO A O 1
ATOM 1396 N N . LEU A 1 177 ? 70.424 -0.369 -11.993 1.00 48.38 177 LEU A N 1
ATOM 1397 C CA . LEU A 1 177 ? 71.544 -0.609 -11.078 1.00 48.38 177 LEU A CA 1
ATOM 1398 C C . LEU A 1 177 ? 72.755 -1.153 -11.856 1.00 48.38 177 LEU A C 1
ATOM 1400 O O . LEU A 1 177 ? 72.658 -2.196 -12.504 1.00 48.38 177 LEU A O 1
ATOM 1404 N N . GLN A 1 178 ? 73.901 -0.473 -11.771 1.00 56.09 178 GLN A N 1
ATOM 1405 C CA . GLN A 1 178 ? 75.187 -1.030 -12.207 1.00 56.09 178 GLN A CA 1
ATOM 1406 C C . GLN A 1 178 ? 75.749 -2.013 -11.163 1.00 56.09 178 GLN A C 1
ATOM 1408 O O . GLN A 1 178 ? 75.598 -1.775 -9.962 1.00 56.09 178 GLN A O 1
ATOM 1413 N N . PRO A 1 179 ? 76.430 -3.094 -11.593 1.00 54.22 179 PRO A N 1
ATOM 1414 C CA . PRO A 1 179 ? 77.066 -4.047 -10.696 1.00 54.22 179 PRO A CA 1
ATOM 1415 C C . PRO A 1 179 ? 78.411 -3.510 -10.187 1.00 54.22 179 PRO A C 1
ATOM 1417 O O . PRO A 1 179 ? 79.108 -2.763 -10.874 1.00 54.22 179 PRO A O 1
ATOM 1420 N N . GLY A 1 180 ? 78.752 -3.899 -8.959 1.00 47.22 180 GLY A N 1
ATOM 1421 C CA . GLY A 1 180 ? 79.886 -3.376 -8.206 1.00 47.22 180 GLY A CA 1
ATOM 1422 C C . GLY A 1 180 ? 81.272 -3.671 -8.781 1.00 47.22 180 GLY A C 1
ATOM 1423 O O . GLY A 1 180 ? 81.463 -4.477 -9.692 1.00 47.22 180 GLY A O 1
ATOM 1424 N N . ARG A 1 181 ? 82.269 -3.038 -8.160 1.00 41.91 181 ARG A N 1
ATOM 1425 C CA . ARG A 1 181 ? 83.674 -3.399 -8.314 1.00 41.91 181 ARG A CA 1
ATOM 1426 C C . ARG A 1 181 ? 84.377 -3.294 -6.963 1.00 41.91 181 ARG A C 1
ATOM 1428 O O . ARG A 1 181 ? 84.452 -2.218 -6.381 1.00 41.91 181 ARG A O 1
ATOM 1435 N N . ALA A 1 182 ? 84.848 -4.442 -6.486 1.00 43.59 182 ALA A N 1
ATOM 1436 C CA . ALA A 1 182 ? 85.892 -4.553 -5.478 1.00 43.59 182 ALA A CA 1
ATOM 1437 C C . ALA A 1 182 ? 87.201 -3.962 -6.026 1.00 43.59 182 ALA A C 1
ATOM 1439 O O . ALA A 1 182 ? 87.487 -4.189 -7.205 1.00 43.59 182 ALA A O 1
ATOM 1440 N N . VAL A 1 183 ? 87.946 -3.208 -5.211 1.00 50.88 183 VAL A N 1
ATOM 1441 C CA . VAL A 1 183 ? 89.224 -3.582 -4.557 1.00 50.88 183 VAL A CA 1
ATOM 1442 C C . VAL A 1 183 ? 89.410 -2.650 -3.361 1.00 50.88 183 VAL A C 1
ATOM 1444 O O . VAL A 1 183 ? 89.175 -1.436 -3.545 1.00 50.88 183 VAL A O 1
#

Solvent-accessible surface area (backbone atoms only — not comparable to full-atom values): 10628 Å² total; per-residue (Å²): 133,84,74,65,73,67,60,70,78,47,54,94,48,74,66,59,45,52,53,44,52,50,51,53,49,48,48,41,53,37,23,27,30,37,35,37,15,29,71,98,58,55,58,34,41,38,37,41,37,82,53,94,62,32,31,41,36,36,38,36,64,45,51,64,41,18,37,26,35,36,25,61,52,55,89,87,67,43,89,45,58,55,78,30,21,32,43,76,47,56,37,45,41,60,67,26,49,50,50,56,74,65,52,68,40,83,88,40,91,86,36,71,72,66,72,42,76,49,60,74,87,65,49,53,56,75,77,45,47,52,52,65,49,78,43,72,39,56,80,92,17,58,60,38,39,58,54,55,37,51,53,52,52,52,54,50,58,63,58,71,68,68,69,81,75,80,79,78,83,77,84,81,84,83,80,85,84,77,83,87,77,91,133

pLDDT: mean 83.42, std 19.06, range [38.0, 98.69]

Organism: NCBI:txid28042

Mean predicted aligned error: 10.56 Å

Secondary structure (DSSP, 8-state):
-PPPHHHHTT-SSHHHHHHHHHHHHHHHHTT-EEEEE-SSS--EEEEEEE-SSEEEEEEEEETTEEEEEEEEP-TT--TTS-SEEEEEEEESHHHHHHHHHTPPPTTSTTS----EEPPGGG---HHHH-SEEEEPPPGGGTTHHHHHHHHHHHHHHHHTT-PPPPP-----PPPPPPPP---

Radius of gyration: 25.41 Å; Cα contacts (8 Å, |Δi|>4): 266; chains: 1; bounding box: 109×33×37 Å

Sequence (183 aa):
MNLPTSIARLAPDDEWLTTVTTLLREVANDGFTFHLCGKPEPVVLVASYYWDSYVDLLKITGPDQVTAVRAVRRENFNVFQPPSVVWAFGNDAEPTLRALLNLLHPDHPDHPDQPFATPQVMLVPEDVQRPVRLKPPEPGKVGQRERRLRLALSNHTATGSARPQPEVEENVRPTPLQPGRAV

Foldseek 3Di:
DDDPPVQVVQDPDDVLVVLLVVLVVLLLLLFWKWKFWAPPGGQKIKTWDDDPQWIWIWIDRHQQLIKIFIAGDDPPADSQAGAKTQDMDGGHRNVRSVCSLPQADPPAPPHRDDIDGDDPSSHDDPVRSPPIDMDGRDPVSVCNNVVVRVVVSVVVVVVVVPDPDPDPPDDDDDDDDDDDDDD